Protein AF-A0A292SGV6-F1 (afdb_monomer_lite)

pLDDT: mean 82.62, std 18.21, range [27.08, 98.56]

Foldseek 3Di:
DDDDDDDPPPPPDPQDDQEDELVVQVVQKDQPDLCLQLVVLVPCPVPCVVVSVVLVVLLVVLLPPPLLQALLRQQLPPPNQSLLSSLVNNLSNCVVVVHDSKDAPADFPQQPPADPVQVQSQQLSVLFCCLQPVVSVAVHFHWYAGPNQTWTWHWDDDDPFWTWIWTHRPPGQIKIKTRTNCLSDRGQQALSVQSSVLSNCVPQPAFAAWHWGIFFSGKTFIARNPDDPPDDPDPSPPDPGSGIGGSMTITHDDALPDDTHPDGDHPVVVCVVSQKDAPDPDPVQDHNRHGYRRGRIDHDD

Radius of gyration: 20.24 Å; chains: 1; bounding box: 61×58×48 Å

Sequence (301 aa):
MNISPYTYSKTMYPSFSSNIEISKINKKLIEYEKNDFISGIYYVDLLAKDKKQFIKDKINTYMLDKRFENYSSKLFADKKNDAPYKLAAIVKKLDASGKETIIKHKVPSLFEGMNIDSITKALDTLSYLIRDGYKSLKNESNQLLIDNKKIDLEYLGKGCNSIVFKLKDGKNPPVAMKTYINPEDINSLSIWGELAVYQDVQSENINNIPALFLANPICVKVEDKTKEYTEVFDVDEIKDFDGYKGGWTIVEYITKETPVKKGGISFNDWLTQNNIYHLDMSFDNFIGAYVTDLGGIDAEC

Structure (mmCIF, N/CA/C/O backbone):
data_AF-A0A292SGV6-F1
#
_entry.id   AF-A0A292SGV6-F1
#
loop_
_atom_site.group_PDB
_atom_site.id
_atom_site.type_symbol
_atom_site.label_atom_id
_atom_site.label_alt_id
_atom_site.label_comp_id
_atom_site.label_asym_id
_atom_site.label_entity_id
_atom_site.label_seq_id
_atom_site.pdbx_PDB_ins_code
_atom_site.Cartn_x
_atom_site.Cartn_y
_atom_site.Cartn_z
_atom_site.occupancy
_atom_site.B_iso_or_equiv
_atom_site.auth_seq_id
_atom_site.auth_comp_id
_atom_site.auth_asym_id
_atom_site.auth_atom_id
_atom_site.pdbx_PDB_model_num
ATOM 1 N N . MET A 1 1 ? -36.701 42.106 -1.220 1.00 35.62 1 MET A N 1
ATOM 2 C CA . MET A 1 1 ? -36.531 40.668 -0.934 1.00 35.62 1 MET A CA 1
ATOM 3 C C . MET A 1 1 ? -35.222 40.549 -0.162 1.00 35.62 1 MET A C 1
ATOM 5 O O . MET A 1 1 ? -34.191 40.896 -0.720 1.00 35.62 1 MET A O 1
ATOM 9 N N . ASN A 1 2 ? -35.273 40.248 1.139 1.00 27.08 2 ASN A N 1
ATOM 10 C CA . ASN A 1 2 ? -34.074 40.140 1.980 1.00 27.08 2 ASN A CA 1
ATOM 11 C C . ASN A 1 2 ? -33.434 38.773 1.746 1.00 27.08 2 ASN A C 1
ATOM 13 O O . ASN A 1 2 ? -34.085 37.752 1.953 1.00 27.08 2 ASN A O 1
ATOM 17 N N . ILE A 1 3 ? -32.179 38.767 1.307 1.00 30.12 3 ILE A N 1
ATOM 18 C CA . ILE A 1 3 ? -31.389 37.552 1.119 1.00 30.12 3 ILE A CA 1
ATOM 19 C C . ILE A 1 3 ? -30.678 37.289 2.448 1.00 30.12 3 ILE A C 1
ATOM 21 O O . ILE A 1 3 ? -29.838 38.081 2.870 1.00 30.12 3 ILE A O 1
ATOM 25 N N . SER A 1 4 ? -31.068 36.215 3.135 1.00 28.09 4 SER A N 1
ATOM 26 C CA . SER A 1 4 ? -30.366 35.733 4.328 1.00 28.09 4 SER A CA 1
ATOM 27 C C . SER A 1 4 ? -29.092 34.986 3.902 1.00 28.09 4 SER A C 1
ATOM 29 O O . SER A 1 4 ? -29.137 34.281 2.890 1.00 28.09 4 SER A O 1
ATOM 31 N N . PRO A 1 5 ? -27.961 35.098 4.622 1.00 35.69 5 PRO A N 1
ATOM 32 C CA . PRO A 1 5 ? -26.750 34.362 4.285 1.00 35.69 5 PRO A CA 1
ATOM 33 C C . PRO A 1 5 ? -26.937 32.856 4.500 1.00 35.69 5 PRO A C 1
ATOM 35 O O . PRO A 1 5 ? -27.544 32.425 5.483 1.00 35.69 5 PRO A O 1
ATOM 38 N N . TYR A 1 6 ? -26.367 32.072 3.585 1.00 34.06 6 TYR A N 1
ATOM 39 C CA . TYR A 1 6 ? -26.268 30.617 3.645 1.00 34.06 6 TYR A CA 1
ATOM 40 C C . TYR A 1 6 ? -25.747 30.152 5.011 1.00 34.06 6 TYR A C 1
ATOM 42 O O . TYR A 1 6 ? -24.609 30.427 5.395 1.00 34.06 6 TYR A O 1
ATOM 50 N N . THR A 1 7 ? -26.577 29.408 5.736 1.00 30.52 7 THR A N 1
ATOM 51 C CA . THR A 1 7 ? -26.121 28.570 6.842 1.00 30.52 7 THR A CA 1
ATOM 52 C C . THR A 1 7 ? -25.603 27.281 6.221 1.00 30.52 7 THR A C 1
ATOM 54 O O . THR A 1 7 ? -26.378 26.485 5.705 1.00 30.52 7 THR A O 1
ATOM 57 N N . TYR A 1 8 ? -24.283 27.084 6.240 1.00 33.69 8 TYR A N 1
ATOM 58 C CA . TYR A 1 8 ? -23.700 25.763 6.019 1.00 33.69 8 TYR A CA 1
ATOM 59 C C . TYR A 1 8 ? -24.353 24.806 7.021 1.00 33.69 8 TYR A C 1
ATOM 61 O O . TYR A 1 8 ? -24.120 24.925 8.230 1.00 33.69 8 TYR A O 1
ATOM 69 N N . SER A 1 9 ? -25.176 23.871 6.545 1.00 35.16 9 SER A N 1
ATOM 70 C CA . SER A 1 9 ? -25.524 22.714 7.354 1.00 35.16 9 SER A CA 1
ATOM 71 C C . SER A 1 9 ? -24.203 22.007 7.656 1.00 35.16 9 SER A C 1
ATOM 73 O O . SER A 1 9 ? -23.437 21.633 6.767 1.00 35.16 9 SER A O 1
ATOM 75 N N . LYS A 1 10 ? -23.849 21.929 8.942 1.00 32.88 10 LYS A N 1
ATOM 76 C CA . LYS A 1 10 ? -22.740 21.088 9.386 1.00 32.88 10 LYS A CA 1
ATOM 77 C C . LYS A 1 10 ? -23.048 19.687 8.881 1.00 32.88 10 LYS A C 1
ATOM 79 O O . LYS A 1 10 ? -23.987 19.069 9.375 1.00 32.88 10 LYS A O 1
ATOM 84 N N . THR A 1 11 ? -22.254 19.187 7.941 1.00 38.09 11 THR A N 1
ATOM 85 C CA . THR A 1 11 ? -22.172 17.756 7.670 1.00 38.09 11 THR A CA 1
ATOM 86 C C . THR A 1 11 ? -21.900 17.097 9.021 1.00 38.09 11 THR A C 1
ATOM 88 O O . THR A 1 11 ? -20.852 17.332 9.631 1.00 38.09 11 THR A O 1
ATOM 91 N N . MET A 1 12 ? -22.890 16.386 9.566 1.00 33.03 12 MET A N 1
ATOM 92 C CA . MET A 1 12 ? -22.709 15.605 10.783 1.00 33.03 12 MET A CA 1
ATOM 93 C C . MET A 1 12 ? -21.781 14.456 10.416 1.00 33.03 12 MET A C 1
ATOM 95 O O . MET A 1 12 ? -22.216 13.431 9.901 1.00 33.03 12 MET A O 1
ATOM 99 N N . TYR A 1 13 ? -20.484 14.643 10.640 1.00 42.72 13 TYR A N 1
ATOM 100 C CA . TYR A 1 13 ? -19.573 13.513 10.642 1.00 42.72 13 TYR A CA 1
ATOM 101 C C . TYR A 1 13 ? -20.022 12.580 11.771 1.00 42.72 13 TYR A C 1
ATOM 103 O O . TYR A 1 13 ? -20.210 13.064 12.893 1.00 42.72 13 TYR A O 1
ATOM 111 N N . PRO A 1 14 ? -20.215 11.276 11.515 1.00 46.19 14 PRO A N 1
ATOM 112 C CA . PRO A 1 14 ? -20.500 10.342 12.588 1.00 46.19 14 PRO A CA 1
ATOM 113 C C . PRO A 1 14 ? -19.359 10.427 13.608 1.00 46.19 14 PRO A C 1
ATOM 115 O O . PRO A 1 14 ? -18.197 10.209 13.264 1.00 46.19 14 PRO A O 1
ATOM 118 N N . SER A 1 15 ? -19.684 10.799 14.849 1.00 42.75 15 SER A N 1
ATOM 119 C CA . SER A 1 15 ? -18.761 10.657 15.974 1.00 42.75 15 SER A CA 1
ATOM 120 C C . SER A 1 15 ? -18.532 9.166 16.160 1.00 42.75 15 SER A C 1
ATOM 122 O O . SER A 1 15 ? -19.497 8.427 16.403 1.00 42.75 15 SER A O 1
ATOM 124 N N . PHE A 1 16 ? -17.297 8.699 16.014 1.00 50.28 16 PHE A N 1
ATOM 125 C CA . PHE A 1 16 ? -17.032 7.299 16.284 1.00 50.28 16 PHE A CA 1
ATOM 126 C C . PHE A 1 16 ? -17.051 7.128 17.804 1.00 50.28 16 PHE A C 1
ATOM 128 O O . PHE A 1 16 ? -16.439 7.880 18.560 1.00 50.28 16 PHE A O 1
ATOM 135 N N . SER A 1 17 ? -17.800 6.137 18.293 1.00 50.22 17 SER A N 1
ATOM 136 C CA . SER A 1 17 ? -17.545 5.637 19.642 1.00 50.22 17 SER A CA 1
ATOM 137 C C . SER A 1 17 ? -16.067 5.252 19.728 1.00 50.22 17 SER A C 1
ATOM 139 O O . SER A 1 17 ? -15.532 4.739 18.749 1.00 50.22 17 SER A O 1
ATOM 141 N N . SER A 1 18 ? -15.431 5.420 20.888 1.00 63.16 18 SER A N 1
ATOM 142 C CA . SER A 1 18 ? -13.989 5.182 21.106 1.00 63.16 18 SER A CA 1
ATOM 143 C C . SER A 1 18 ? -13.433 3.845 20.577 1.00 63.16 18 SER A C 1
ATOM 145 O O . SER A 1 18 ? -12.225 3.715 20.385 1.00 63.16 18 SER A O 1
ATOM 147 N N . ASN A 1 19 ? -14.297 2.859 20.303 1.00 72.38 19 ASN A N 1
ATOM 148 C CA . ASN A 1 19 ? -13.960 1.646 19.563 1.00 72.38 19 ASN A CA 1
ATOM 149 C C . ASN A 1 19 ? -14.641 1.623 18.179 1.00 72.38 19 ASN A C 1
ATOM 151 O O . ASN A 1 19 ? -15.870 1.661 18.074 1.00 72.38 19 ASN A O 1
ATOM 155 N N . ILE A 1 20 ? -13.836 1.461 17.131 1.00 79.44 20 ILE A N 1
ATOM 156 C CA . ILE A 1 20 ? -14.246 1.151 15.764 1.00 79.44 20 ILE A CA 1
ATOM 157 C C . ILE A 1 20 ? -14.439 -0.365 15.657 1.00 79.44 20 ILE A C 1
ATOM 159 O O . ILE A 1 20 ? -13.489 -1.144 15.539 1.00 79.44 20 ILE A O 1
ATOM 163 N N . GLU A 1 21 ? -15.699 -0.790 15.681 1.00 80.19 21 GLU A N 1
ATOM 164 C CA . GLU A 1 21 ? -16.079 -2.181 15.443 1.00 80.19 21 GLU A CA 1
ATOM 165 C C . GLU A 1 21 ? -16.329 -2.427 13.951 1.00 80.19 21 GLU A C 1
ATOM 167 O O . GLU A 1 21 ? -17.403 -2.138 13.415 1.00 80.19 21 GLU A O 1
ATOM 172 N N . ILE A 1 22 ? -15.343 -3.022 13.280 1.00 81.38 22 ILE A N 1
ATOM 173 C CA . ILE A 1 22 ? -15.392 -3.342 11.845 1.00 81.38 22 ILE A CA 1
ATOM 174 C C . ILE A 1 22 ? -16.630 -4.154 11.462 1.00 81.38 22 ILE A C 1
ATOM 176 O O . ILE A 1 22 ? -17.232 -3.917 10.416 1.00 81.38 22 ILE A O 1
ATOM 180 N N . SER A 1 23 ? -17.048 -5.094 12.311 1.00 77.38 23 SER A N 1
ATOM 181 C CA . SER A 1 23 ? -18.224 -5.930 12.059 1.00 77.38 23 SER A CA 1
ATOM 182 C C . SER A 1 23 ? -19.526 -5.123 11.984 1.00 77.38 23 SER A C 1
ATOM 184 O O . SER A 1 23 ? -20.415 -5.486 11.217 1.00 77.38 23 SER A O 1
ATOM 186 N N . LYS A 1 24 ? -19.650 -4.021 12.737 1.00 80.81 24 LYS A N 1
ATOM 187 C CA . LYS A 1 24 ? -20.807 -3.113 12.664 1.00 80.81 24 LYS A CA 1
ATOM 188 C C . LYS A 1 24 ? -20.781 -2.291 11.380 1.00 80.81 24 LYS A C 1
ATOM 190 O O . LYS A 1 24 ? -21.815 -2.130 10.742 1.00 80.81 24 LYS A O 1
ATOM 195 N N . ILE A 1 25 ? -19.602 -1.827 10.978 1.00 82.12 25 ILE A N 1
ATOM 196 C CA . ILE A 1 25 ? -19.420 -1.012 9.771 1.00 82.12 25 ILE A CA 1
ATOM 197 C C . ILE A 1 25 ? -19.657 -1.849 8.515 1.00 82.12 25 ILE A C 1
ATOM 199 O O . ILE A 1 25 ? -20.382 -1.431 7.624 1.00 82.12 25 ILE A O 1
ATOM 203 N N . ASN A 1 26 ? -19.149 -3.078 8.462 1.00 80.88 26 ASN A N 1
ATOM 204 C CA . ASN A 1 26 ? -19.375 -3.950 7.310 1.00 80.88 26 ASN A CA 1
ATOM 205 C C . ASN A 1 26 ? -20.852 -4.288 7.070 1.00 80.88 26 ASN A C 1
ATOM 207 O O . ASN A 1 26 ? -21.227 -4.521 5.931 1.00 80.88 26 ASN A O 1
ATOM 211 N N . LYS A 1 27 ? -21.708 -4.271 8.100 1.00 83.25 27 LYS A N 1
ATOM 212 C CA . LYS A 1 27 ? -23.152 -4.524 7.936 1.00 83.25 27 LYS A CA 1
ATOM 213 C C . LYS A 1 27 ? -23.891 -3.423 7.174 1.00 83.25 27 LYS A C 1
ATOM 215 O O . LYS A 1 27 ? -24.965 -3.695 6.646 1.00 83.25 27 LYS A O 1
ATOM 220 N N . LYS A 1 28 ? -23.354 -2.199 7.150 1.00 83.38 28 LYS A N 1
ATOM 221 C CA . LYS A 1 28 ? -23.960 -1.064 6.437 1.00 83.38 28 LYS A CA 1
ATOM 222 C C . LYS A 1 28 ? -23.381 -0.833 5.041 1.00 83.38 28 LYS A C 1
ATOM 224 O O . LYS A 1 28 ? -23.986 -0.097 4.273 1.00 83.38 28 LYS A O 1
ATOM 229 N N . LEU A 1 29 ? -22.253 -1.468 4.715 1.00 82.06 29 LEU A N 1
ATOM 230 C CA . LEU A 1 29 ? -21.608 -1.322 3.415 1.00 82.06 29 LEU A CA 1
ATOM 231 C C . LEU A 1 29 ? -22.107 -2.391 2.437 1.00 82.06 29 LEU A C 1
ATOM 233 O O . LEU A 1 29 ? -22.016 -3.582 2.734 1.00 82.06 29 LEU A O 1
ATOM 237 N N . ILE A 1 30 ? -22.593 -1.972 1.270 1.00 79.62 30 ILE A N 1
ATOM 238 C CA . ILE A 1 30 ? -22.831 -2.849 0.122 1.00 79.62 30 ILE A CA 1
ATOM 239 C C . ILE A 1 30 ? -21.634 -2.747 -0.806 1.00 79.62 30 ILE A C 1
ATOM 241 O O . ILE A 1 30 ? -21.252 -1.659 -1.225 1.00 79.62 30 ILE A O 1
ATOM 245 N N . GLU A 1 31 ? -21.061 -3.889 -1.154 1.00 78.12 31 GLU A N 1
ATOM 246 C CA . GLU A 1 31 ? -20.097 -3.984 -2.245 1.00 78.12 31 GLU A CA 1
ATOM 247 C C . GLU A 1 31 ? -20.892 -4.158 -3.540 1.00 78.12 31 GLU A C 1
ATOM 249 O O . GLU A 1 31 ? -21.549 -5.182 -3.724 1.00 78.12 31 GLU A O 1
ATOM 254 N N . TYR A 1 32 ? -20.891 -3.139 -4.405 1.00 56.66 32 TYR A N 1
ATOM 255 C CA . TYR A 1 32 ? -21.729 -3.132 -5.612 1.00 56.66 32 TYR A CA 1
ATOM 256 C C . TYR A 1 32 ? -21.357 -4.211 -6.615 1.00 56.66 32 TYR A C 1
ATOM 258 O O . TYR A 1 32 ? -22.217 -4.711 -7.321 1.00 56.66 32 TYR A O 1
ATOM 266 N N . GLU A 1 33 ? -20.087 -4.586 -6.644 1.00 52.41 33 GLU A N 1
ATOM 267 C CA . GLU A 1 33 ? -19.554 -5.743 -7.339 1.00 52.41 33 GLU A CA 1
ATOM 268 C C . GLU A 1 33 ? -18.125 -5.907 -6.805 1.00 52.41 33 GLU A C 1
ATOM 270 O O . GLU A 1 33 ? -17.412 -4.916 -6.597 1.00 52.41 33 GLU A O 1
ATOM 275 N N . LYS A 1 34 ? -17.659 -7.147 -6.613 1.00 45.56 34 LYS A N 1
ATOM 276 C CA . LYS A 1 34 ? -16.220 -7.445 -6.559 1.00 45.56 34 LYS A CA 1
ATOM 277 C C . LYS A 1 34 ? -15.705 -7.267 -7.987 1.00 45.56 34 LYS A C 1
ATOM 279 O O . LYS A 1 34 ? -15.532 -8.221 -8.735 1.00 45.56 34 LYS A O 1
ATOM 284 N N . ASN A 1 35 ? -15.685 -6.016 -8.413 1.00 41.44 35 ASN A N 1
ATOM 285 C CA . ASN A 1 35 ? -15.790 -5.635 -9.803 1.00 41.44 35 ASN A CA 1
ATOM 286 C C . ASN A 1 35 ? -14.390 -5.706 -10.401 1.00 41.44 35 ASN A C 1
ATOM 288 O O . ASN A 1 35 ? -13.699 -4.699 -10.450 1.00 41.44 35 ASN A O 1
ATOM 292 N N . ASP A 1 36 ? -13.938 -6.930 -10.689 1.00 46.47 36 ASP A N 1
ATOM 293 C CA . ASP A 1 36 ? -12.733 -7.301 -11.437 1.00 46.47 36 ASP A CA 1
ATOM 294 C C . ASP A 1 36 ? -11.589 -6.286 -11.292 1.00 46.47 36 ASP A C 1
ATOM 296 O O . ASP A 1 36 ? -11.101 -5.811 -12.310 1.00 46.47 36 ASP A O 1
ATOM 300 N N . PHE A 1 37 ? -11.296 -5.887 -10.035 1.00 46.94 37 PHE A N 1
ATOM 301 C CA . PHE A 1 37 ? -10.348 -4.916 -9.439 1.00 46.94 37 PHE A CA 1
ATOM 302 C C . PHE A 1 37 ? -9.882 -3.691 -10.272 1.00 46.94 37 PHE A C 1
ATOM 304 O O . PHE A 1 37 ? -9.813 -2.559 -9.805 1.00 46.94 37 PHE A O 1
ATOM 311 N N . ILE A 1 38 ? -9.589 -3.929 -11.534 1.00 48.75 38 ILE A N 1
ATOM 312 C CA . ILE A 1 38 ? -9.361 -3.040 -12.664 1.00 48.75 38 ILE A CA 1
ATOM 313 C C . ILE A 1 38 ? -10.684 -2.510 -13.244 1.00 48.75 38 ILE A C 1
ATOM 315 O O . ILE A 1 38 ? -10.650 -1.620 -14.087 1.00 48.75 38 ILE A O 1
ATOM 319 N N . SER A 1 39 ? -11.876 -2.956 -12.829 1.00 41.34 39 SER A N 1
ATOM 320 C CA . SER A 1 39 ? -13.097 -2.396 -13.420 1.00 41.34 39 SER A CA 1
ATOM 321 C C . SER A 1 39 ? -13.319 -0.911 -13.095 1.00 41.34 39 SER A C 1
ATOM 323 O O . SER A 1 39 ? -13.992 -0.246 -13.859 1.00 41.34 39 SER A O 1
ATOM 325 N N . GLY A 1 40 ? -12.634 -0.299 -12.119 1.00 45.06 40 GLY A N 1
ATOM 326 C CA . GLY A 1 40 ? -12.528 1.174 -12.040 1.00 45.06 40 GLY A CA 1
ATOM 327 C C . GLY A 1 40 ? -11.891 1.821 -13.291 1.00 45.06 40 GLY A C 1
ATOM 328 O O . GLY A 1 40 ? -12.292 2.911 -13.718 1.00 45.06 40 GLY A O 1
ATOM 329 N N . ILE A 1 41 ? -10.964 1.107 -13.940 1.00 47.53 41 ILE A N 1
ATOM 330 C CA . ILE A 1 41 ? -10.384 1.420 -15.257 1.00 47.53 41 ILE A CA 1
ATOM 331 C C . ILE A 1 41 ? -11.322 0.989 -16.401 1.00 47.53 41 ILE A C 1
ATOM 333 O O . ILE A 1 41 ? -11.325 1.635 -17.443 1.00 47.53 41 ILE A O 1
ATOM 337 N N . TYR A 1 42 ? -12.133 -0.064 -16.244 1.00 44.50 42 TYR A N 1
ATOM 338 C CA . TYR A 1 42 ? -13.052 -0.542 -17.298 1.00 44.50 42 TYR A CA 1
ATOM 339 C C . TYR A 1 42 ? -14.464 0.060 -17.268 1.00 44.50 42 TYR A C 1
ATOM 341 O O . TYR A 1 42 ? -15.190 -0.069 -18.253 1.00 44.50 42 TYR A O 1
ATOM 349 N N . TYR A 1 43 ? -14.851 0.724 -16.180 1.00 45.22 43 TYR A N 1
ATOM 350 C CA . TYR A 1 43 ? -16.131 1.401 -16.035 1.00 45.22 43 TYR A CA 1
ATOM 351 C C . TYR A 1 43 ? -16.044 2.752 -16.740 1.00 45.22 43 TYR A C 1
ATOM 353 O O . TYR A 1 43 ? -15.110 3.542 -16.525 1.00 45.22 43 TYR A O 1
ATOM 361 N N . VAL A 1 44 ? -17.002 2.961 -17.640 1.00 41.84 44 VAL A N 1
ATOM 362 C CA . VAL A 1 44 ? -17.025 4.042 -18.622 1.00 41.84 44 VAL A CA 1
ATOM 363 C C . VAL A 1 44 ? -17.335 5.354 -17.917 1.00 41.84 44 VAL A C 1
ATOM 365 O O . VAL A 1 44 ? -18.475 5.790 -17.855 1.00 41.84 44 VAL A O 1
ATOM 368 N N . ASP A 1 45 ? -16.294 5.997 -17.411 1.00 47.09 45 ASP A N 1
ATOM 369 C CA . ASP A 1 45 ? -16.360 7.421 -17.135 1.00 47.09 45 ASP A CA 1
ATOM 370 C C . ASP A 1 45 ? -16.213 8.135 -18.484 1.00 47.09 45 ASP A C 1
ATOM 372 O O . ASP A 1 45 ? -15.193 7.984 -19.171 1.00 47.09 45 ASP A O 1
ATOM 376 N N . LEU A 1 46 ? -17.275 8.809 -18.931 1.00 44.16 46 LEU A N 1
ATOM 377 C CA . LEU A 1 46 ? -17.390 9.343 -20.291 1.00 44.16 46 LEU A CA 1
ATOM 378 C C . LEU A 1 46 ? -16.261 10.328 -20.640 1.00 44.16 46 LEU A C 1
ATOM 380 O O . LEU A 1 46 ? -15.923 10.453 -21.817 1.00 44.16 46 LEU A O 1
ATOM 384 N N . LEU A 1 47 ? -15.649 10.947 -19.625 1.00 47.44 47 LEU A N 1
ATOM 385 C CA . LEU A 1 47 ? -14.662 12.022 -19.742 1.00 47.44 47 LEU A CA 1
ATOM 386 C C . LEU A 1 47 ? -13.191 11.554 -19.734 1.00 47.44 47 LEU A C 1
ATOM 388 O O . LEU A 1 47 ? -12.306 12.342 -20.054 1.00 47.44 47 LEU A O 1
ATOM 392 N N . ALA A 1 48 ? -12.904 10.283 -19.412 1.00 58.75 48 ALA A N 1
ATOM 393 C CA . ALA A 1 48 ? -11.530 9.764 -19.263 1.00 58.75 48 ALA A CA 1
ATOM 394 C C . ALA A 1 48 ? -11.220 8.519 -20.124 1.00 58.75 48 ALA A C 1
ATOM 396 O O . ALA A 1 48 ? -10.261 7.787 -19.851 1.00 58.75 48 ALA A O 1
ATOM 397 N N . LYS A 1 49 ? -12.031 8.264 -21.161 1.00 63.19 49 LYS A N 1
ATOM 398 C CA . LYS A 1 49 ? -12.003 7.027 -21.964 1.00 63.19 49 LYS A CA 1
ATOM 399 C C . LYS A 1 49 ? -10.623 6.683 -22.536 1.00 63.19 49 LYS A C 1
ATOM 401 O O . LYS A 1 49 ? -10.194 5.542 -22.395 1.00 63.19 49 LYS A O 1
ATOM 406 N N . ASP A 1 50 ? -9.908 7.650 -23.109 1.00 65.81 50 ASP A N 1
ATOM 407 C CA . ASP A 1 50 ? -8.647 7.383 -23.820 1.00 65.81 50 ASP A CA 1
ATOM 408 C C . ASP A 1 50 ? -7.515 6.957 -22.876 1.00 65.81 50 ASP A C 1
ATOM 410 O O . ASP A 1 50 ? -6.813 5.976 -23.129 1.00 65.81 50 ASP A O 1
ATOM 414 N N . LYS A 1 51 ? -7.377 7.636 -21.728 1.00 71.69 51 LYS A N 1
ATOM 415 C CA . LYS A 1 51 ? -6.388 7.276 -20.698 1.00 71.69 51 LYS A CA 1
ATOM 416 C C . LYS A 1 51 ? -6.684 5.892 -20.116 1.00 71.69 51 LYS A C 1
ATOM 418 O O . LYS A 1 51 ? -5.770 5.087 -19.943 1.00 71.69 51 LYS A O 1
ATOM 423 N N . LYS A 1 52 ? -7.958 5.592 -19.844 1.00 71.75 52 LYS A N 1
ATOM 424 C CA . LYS A 1 52 ? -8.384 4.282 -19.332 1.00 71.75 52 LYS A CA 1
ATOM 425 C C . LYS A 1 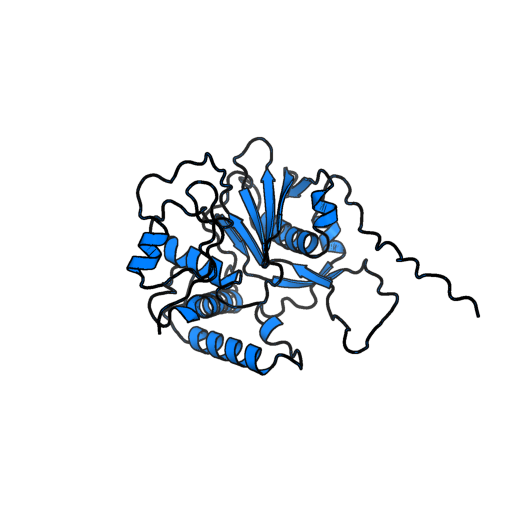52 ? -8.143 3.162 -20.350 1.00 71.75 52 LYS A C 1
ATOM 427 O O . LYS A 1 52 ? -7.654 2.097 -19.976 1.00 71.75 52 LYS A O 1
ATOM 432 N N . GLN A 1 53 ? -8.407 3.415 -21.633 1.00 77.44 53 GLN A N 1
ATOM 433 C CA . GLN A 1 53 ? -8.142 2.468 -22.717 1.00 77.44 53 GLN A CA 1
ATOM 434 C C . GLN A 1 53 ? -6.637 2.194 -22.880 1.00 77.44 53 GLN A C 1
ATOM 436 O O . GLN A 1 53 ? -6.233 1.040 -22.985 1.00 77.44 53 GLN A O 1
ATOM 441 N N . PHE A 1 54 ? -5.788 3.220 -22.782 1.00 83.50 54 PHE A N 1
ATOM 442 C CA . PHE A 1 54 ? -4.334 3.037 -22.778 1.00 83.50 54 PHE A CA 1
ATOM 443 C C . PHE A 1 54 ? -3.858 2.130 -21.629 1.00 83.50 54 PHE A C 1
ATOM 445 O O . PHE A 1 54 ? -3.113 1.174 -21.856 1.00 83.50 54 PHE A O 1
ATOM 452 N N . ILE A 1 55 ? -4.316 2.391 -20.397 1.00 84.62 55 ILE A N 1
ATOM 453 C CA . ILE A 1 55 ? -3.965 1.578 -19.220 1.00 84.62 55 ILE A CA 1
ATOM 454 C C . ILE A 1 55 ? -4.447 0.133 -19.410 1.00 84.62 55 ILE A C 1
ATOM 456 O O . ILE A 1 55 ? -3.698 -0.816 -19.167 1.00 84.62 55 ILE A O 1
ATOM 460 N N . LYS A 1 56 ? -5.679 -0.042 -19.904 1.00 83.81 56 LYS A N 1
ATOM 461 C CA . LYS A 1 56 ? -6.256 -1.343 -20.262 1.00 83.81 56 LYS A CA 1
ATOM 462 C C . LYS A 1 56 ? -5.356 -2.124 -21.209 1.00 83.81 56 LYS A C 1
ATOM 464 O O . LYS A 1 56 ? -5.059 -3.288 -20.937 1.00 83.81 56 LYS A O 1
ATOM 469 N N . ASP A 1 57 ? -4.943 -1.501 -22.303 1.00 87.19 57 ASP A N 1
ATOM 470 C CA . ASP A 1 57 ? -4.176 -2.166 -23.351 1.00 87.19 57 ASP A CA 1
ATOM 471 C C . ASP A 1 57 ? -2.773 -2.534 -22.864 1.00 87.19 57 ASP A C 1
ATOM 473 O O . ASP A 1 57 ? -2.292 -3.640 -23.131 1.00 87.19 57 ASP A O 1
ATOM 477 N N . LYS A 1 58 ? -2.154 -1.672 -22.048 1.00 90.25 58 LYS A N 1
ATOM 478 C CA . LYS A 1 58 ? -0.890 -1.973 -21.362 1.00 90.25 58 LYS A CA 1
ATOM 479 C C . LYS A 1 58 ? -1.011 -3.193 -20.452 1.00 90.25 58 LYS A C 1
ATOM 481 O O . LYS A 1 58 ? -0.226 -4.129 -20.586 1.00 90.25 58 LYS A O 1
ATOM 486 N N . ILE A 1 59 ? -2.010 -3.227 -19.571 1.00 91.81 59 ILE A N 1
ATOM 487 C CA . ILE A 1 59 ? -2.209 -4.358 -18.652 1.00 91.81 59 ILE A CA 1
ATOM 488 C C . ILE A 1 59 ? -2.503 -5.643 -19.429 1.00 91.81 59 ILE A C 1
ATOM 490 O O . ILE A 1 59 ? -1.897 -6.675 -19.156 1.00 91.81 59 ILE A O 1
ATOM 494 N N . ASN A 1 60 ? -3.383 -5.591 -20.432 1.00 90.25 60 ASN A N 1
ATOM 495 C CA . ASN A 1 60 ? -3.707 -6.754 -21.261 1.00 90.25 60 ASN A CA 1
ATOM 496 C C . ASN A 1 60 ? -2.488 -7.275 -22.036 1.00 90.25 60 ASN A C 1
ATOM 498 O O . ASN A 1 60 ? -2.339 -8.483 -22.195 1.00 90.25 60 ASN A O 1
ATOM 502 N N . THR A 1 61 ? -1.582 -6.391 -22.458 1.00 93.75 61 THR A N 1
ATOM 503 C CA . THR A 1 61 ? -0.306 -6.799 -23.059 1.00 93.75 61 THR A CA 1
ATOM 504 C C . THR A 1 61 ? 0.526 -7.619 -22.067 1.00 93.75 61 THR A C 1
ATOM 506 O O . THR A 1 61 ? 0.986 -8.711 -22.396 1.00 93.75 61 THR A O 1
ATOM 509 N N . TYR A 1 62 ? 0.670 -7.152 -20.824 1.00 95.31 62 TYR A N 1
ATOM 510 C CA . TYR A 1 62 ? 1.447 -7.854 -19.793 1.00 95.31 62 TYR A CA 1
ATOM 511 C C . TYR A 1 62 ? 0.749 -9.090 -19.209 1.00 95.31 62 TYR A C 1
ATOM 513 O O . TYR A 1 62 ? 1.410 -10.005 -18.709 1.00 95.31 62 TYR A O 1
ATOM 521 N N . MET A 1 63 ? -0.575 -9.188 -19.342 1.00 93.44 63 MET A N 1
ATOM 522 C CA . MET A 1 63 ? -1.317 -10.416 -19.048 1.00 93.44 63 MET A CA 1
ATOM 523 C C . MET A 1 63 ? -0.844 -11.601 -19.901 1.00 93.44 63 MET A C 1
ATOM 525 O O . MET A 1 63 ? -0.853 -12.736 -19.436 1.00 93.44 63 MET A O 1
ATOM 529 N N . LEU A 1 64 ? -0.387 -11.350 -21.128 1.00 93.81 64 LEU A N 1
ATOM 530 C CA . LEU A 1 64 ? 0.107 -12.395 -22.028 1.00 93.81 64 LEU A CA 1
ATOM 531 C C . LEU A 1 64 ? 1.598 -12.712 -21.818 1.00 93.81 64 LEU A C 1
ATOM 533 O O . LEU A 1 64 ? 2.091 -13.729 -22.305 1.00 93.81 64 LEU A O 1
ATOM 537 N N . ASP A 1 65 ? 2.320 -11.866 -21.082 1.00 95.25 65 ASP A N 1
ATOM 538 C CA . ASP A 1 65 ? 3.756 -12.005 -20.852 1.00 95.25 65 ASP A CA 1
ATOM 539 C C . ASP A 1 65 ? 4.048 -12.929 -19.656 1.00 95.25 65 ASP A C 1
ATOM 541 O O . ASP A 1 65 ? 3.683 -12.643 -18.512 1.00 95.25 65 ASP A O 1
ATOM 545 N N . LYS A 1 66 ? 4.728 -14.049 -19.922 1.00 94.44 66 LYS A N 1
ATOM 546 C CA . LYS A 1 66 ? 5.081 -15.072 -18.921 1.00 94.44 66 LYS A CA 1
ATOM 547 C C . LYS A 1 66 ? 6.153 -14.620 -17.927 1.00 94.44 66 LYS A C 1
ATOM 549 O O . LYS A 1 66 ? 6.348 -15.263 -16.905 1.00 94.44 66 LYS A O 1
ATOM 554 N N . ARG A 1 67 ? 6.844 -13.506 -18.186 1.00 94.62 67 ARG A N 1
ATOM 555 C CA . ARG A 1 67 ? 7.807 -12.938 -17.229 1.00 94.62 67 ARG A CA 1
ATOM 556 C C . ARG A 1 67 ? 7.114 -12.371 -15.989 1.00 94.62 67 ARG A C 1
ATOM 558 O O . ARG A 1 67 ? 7.745 -12.278 -14.941 1.00 94.62 67 ARG A O 1
ATOM 565 N N . PHE A 1 68 ? 5.827 -12.028 -16.094 1.00 94.69 68 PHE A N 1
ATOM 566 C CA . PHE A 1 68 ? 5.032 -11.376 -15.049 1.00 94.69 68 PHE A CA 1
ATOM 567 C C . PHE A 1 68 ? 3.931 -12.311 -14.533 1.00 94.69 68 PHE A C 1
ATOM 569 O O . PHE A 1 68 ? 2.744 -12.069 -14.751 1.00 94.69 68 PHE A O 1
ATOM 576 N N . GLU A 1 69 ? 4.315 -13.430 -13.915 1.00 91.25 69 GLU A N 1
ATOM 577 C CA . GLU A 1 69 ? 3.374 -14.449 -13.416 1.00 91.25 69 GLU A CA 1
ATOM 578 C C . GLU A 1 69 ? 3.024 -14.293 -11.932 1.00 91.25 69 GLU A C 1
ATOM 580 O O . GLU A 1 69 ? 1.948 -14.717 -11.511 1.00 91.25 69 GLU A O 1
ATOM 585 N N . ASN A 1 70 ? 3.923 -13.724 -11.127 1.00 92.94 70 ASN A N 1
ATOM 586 C CA . ASN A 1 70 ? 3.771 -13.630 -9.678 1.00 92.94 70 ASN A CA 1
ATOM 587 C C . ASN A 1 70 ? 4.616 -12.478 -9.102 1.00 92.94 70 ASN A C 1
ATOM 589 O O . ASN A 1 70 ? 5.376 -11.834 -9.818 1.00 92.94 70 ASN A O 1
ATOM 593 N N . TYR A 1 71 ? 4.494 -12.228 -7.800 1.00 94.00 71 TYR A N 1
ATOM 594 C CA . TYR A 1 71 ? 5.151 -11.101 -7.130 1.00 94.00 71 TYR A CA 1
ATOM 595 C C . TYR A 1 71 ? 6.690 -11.147 -7.087 1.00 94.00 71 TYR A C 1
ATOM 597 O O . TYR A 1 71 ? 7.299 -10.133 -6.780 1.00 94.00 71 TYR A O 1
ATOM 605 N N . SER A 1 72 ? 7.331 -12.273 -7.426 1.00 91.38 72 SER A N 1
ATOM 606 C CA . SER A 1 72 ? 8.802 -12.368 -7.528 1.00 91.38 72 SER A CA 1
ATOM 607 C C . SER A 1 72 ? 9.370 -11.910 -8.876 1.00 91.38 72 SER A C 1
ATOM 609 O O . SER A 1 72 ? 10.587 -11.890 -9.066 1.00 91.38 72 SER A O 1
ATOM 611 N N . SER A 1 73 ? 8.507 -11.569 -9.834 1.00 92.81 73 SER A N 1
ATOM 612 C CA . SER A 1 73 ? 8.912 -11.081 -11.150 1.00 92.81 73 SER A CA 1
ATOM 613 C C . SER A 1 73 ? 9.657 -9.746 -11.054 1.00 92.81 73 SER A C 1
ATOM 615 O O . SER A 1 73 ? 9.204 -8.848 -10.358 1.00 92.81 73 SER A O 1
ATOM 617 N N . LYS A 1 74 ? 10.744 -9.584 -11.824 1.00 93.19 74 LYS A N 1
ATOM 618 C CA . LYS A 1 74 ? 11.471 -8.307 -11.950 1.00 93.19 74 LYS A CA 1
ATOM 619 C C . LYS A 1 74 ? 10.708 -7.328 -12.845 1.00 93.19 74 LYS A C 1
ATOM 621 O O . LYS A 1 74 ? 10.567 -7.564 -14.045 1.00 93.19 74 LYS A O 1
ATOM 626 N N . LEU A 1 75 ? 10.234 -6.228 -12.279 1.00 94.38 75 LEU A N 1
ATOM 627 C CA . LEU A 1 75 ? 9.351 -5.246 -12.905 1.00 94.38 75 LEU A CA 1
ATOM 628 C C . LEU A 1 75 ? 10.109 -4.115 -13.615 1.00 94.38 75 LEU A C 1
ATOM 630 O O . LEU A 1 75 ? 9.580 -3.559 -14.581 1.00 94.38 75 LEU A O 1
ATOM 634 N N . PHE A 1 76 ? 11.347 -3.815 -13.211 1.00 92.50 76 PHE A N 1
ATOM 635 C CA . PHE A 1 76 ? 12.188 -2.751 -13.782 1.00 92.50 76 PHE A CA 1
ATOM 636 C C . PHE A 1 76 ? 13.266 -3.247 -14.774 1.00 92.50 76 PHE A C 1
ATOM 638 O O . PHE A 1 76 ? 14.169 -2.494 -15.133 1.00 92.50 76 PHE A O 1
ATOM 645 N N . ALA A 1 77 ? 13.176 -4.488 -15.271 1.00 88.19 77 ALA A N 1
ATOM 646 C CA . ALA A 1 77 ? 14.174 -5.058 -16.191 1.00 88.19 77 ALA A CA 1
ATOM 647 C C . ALA A 1 77 ? 14.165 -4.428 -17.606 1.00 88.19 77 ALA A C 1
ATOM 649 O O . ALA A 1 77 ? 15.208 -4.083 -18.154 1.00 88.19 77 ALA A O 1
ATOM 650 N N . ASP A 1 78 ? 12.987 -4.260 -18.206 1.00 87.56 78 ASP A N 1
ATOM 651 C CA . ASP A 1 78 ? 12.745 -3.640 -19.519 1.00 87.56 78 ASP A CA 1
ATOM 652 C C . ASP A 1 78 ? 11.558 -2.686 -19.421 1.00 87.56 78 ASP A C 1
ATOM 654 O O . ASP A 1 78 ? 10.720 -2.905 -18.562 1.00 87.56 78 ASP A O 1
ATOM 658 N N . LYS A 1 79 ? 11.421 -1.659 -20.276 1.00 89.38 79 LYS A N 1
ATOM 659 C CA . LYS A 1 79 ? 10.269 -0.719 -20.239 1.00 89.38 79 LYS A CA 1
ATOM 660 C C . LYS A 1 79 ? 9.925 -0.290 -18.803 1.00 89.38 79 LYS A C 1
ATOM 662 O O . LYS A 1 79 ? 8.856 -0.605 -18.275 1.00 89.38 79 LYS A O 1
ATOM 667 N N . LYS A 1 80 ? 10.891 0.323 -18.127 1.00 90.62 80 LYS A N 1
ATOM 668 C CA . LYS A 1 80 ? 10.883 0.530 -16.669 1.00 90.62 80 LYS A CA 1
ATOM 669 C C . LYS A 1 80 ? 9.676 1.341 -16.190 1.00 90.62 80 LYS A C 1
ATOM 671 O O . LYS A 1 80 ? 9.057 0.980 -15.196 1.00 90.62 80 LYS A O 1
ATOM 676 N N . ASN A 1 81 ? 9.241 2.305 -16.998 1.00 90.75 81 ASN A N 1
ATOM 677 C CA . ASN A 1 81 ? 8.056 3.135 -16.744 1.00 90.75 81 ASN A CA 1
ATOM 678 C C . ASN A 1 81 ? 6.740 2.341 -16.745 1.00 90.75 81 ASN A C 1
ATOM 680 O O . ASN A 1 81 ? 5.729 2.809 -16.227 1.00 90.75 81 ASN A O 1
ATOM 684 N N . ASP A 1 82 ? 6.747 1.119 -17.285 1.00 94.25 82 ASP A N 1
ATOM 685 C CA . ASP A 1 82 ? 5.585 0.235 -17.295 1.00 94.25 82 ASP A CA 1
ATOM 686 C C . ASP A 1 82 ? 5.495 -0.670 -16.041 1.00 94.25 82 ASP A C 1
ATOM 688 O O . ASP A 1 82 ? 4.591 -1.503 -15.957 1.00 94.25 82 ASP A O 1
ATOM 692 N N . ALA A 1 83 ? 6.394 -0.527 -15.054 1.00 95.38 83 ALA A N 1
ATOM 693 C CA . ALA A 1 83 ? 6.388 -1.316 -13.812 1.00 95.38 83 ALA A CA 1
ATOM 694 C C . ALA A 1 83 ? 5.023 -1.369 -13.084 1.00 95.38 83 ALA A C 1
ATOM 696 O O . ALA A 1 83 ? 4.596 -2.479 -12.743 1.00 95.38 83 ALA A O 1
ATOM 697 N N . PRO A 1 84 ? 4.268 -0.257 -12.931 1.00 94.50 84 PRO A N 1
ATOM 698 C CA . PRO A 1 84 ? 2.930 -0.300 -12.332 1.00 94.50 84 PRO A CA 1
ATOM 699 C C . PRO A 1 84 ? 1.955 -1.202 -13.107 1.00 94.50 84 PRO A C 1
ATOM 701 O O . PRO A 1 84 ? 1.188 -1.955 -12.510 1.00 94.50 84 PRO A O 1
ATOM 704 N N . TYR A 1 85 ? 2.003 -1.179 -14.445 1.00 94.50 85 TYR A N 1
ATOM 705 C CA . TYR A 1 85 ? 1.113 -1.980 -15.295 1.00 94.50 85 TYR A CA 1
ATOM 706 C C . TYR A 1 85 ? 1.483 -3.464 -15.289 1.00 94.50 85 TYR A C 1
ATOM 708 O O . TYR A 1 85 ? 0.600 -4.318 -15.369 1.00 94.50 85 TYR A O 1
ATOM 716 N N . LYS A 1 86 ? 2.776 -3.787 -15.170 1.00 96.19 86 LYS A N 1
ATOM 717 C CA . LYS A 1 86 ? 3.247 -5.170 -15.004 1.00 96.19 86 LYS A CA 1
ATOM 718 C C . LYS A 1 86 ? 2.777 -5.752 -13.677 1.00 96.19 86 LYS A C 1
ATOM 720 O O . LYS A 1 86 ? 2.268 -6.871 -13.661 1.00 96.19 86 LYS A O 1
ATOM 725 N N . LEU A 1 87 ? 2.878 -4.981 -12.590 1.00 96.31 87 LEU A N 1
ATOM 726 C CA . LEU A 1 87 ? 2.331 -5.389 -11.298 1.00 96.31 87 LEU A CA 1
ATOM 727 C C . LEU A 1 87 ? 0.812 -5.581 -11.382 1.00 96.31 87 LEU A C 1
ATOM 729 O O . LEU A 1 87 ? 0.299 -6.600 -10.926 1.00 96.31 87 LEU A O 1
ATOM 733 N N . ALA A 1 88 ? 0.095 -4.658 -12.026 1.00 94.62 88 ALA A N 1
ATOM 734 C CA . ALA A 1 88 ? -1.342 -4.792 -12.255 1.00 94.62 88 ALA A CA 1
ATOM 735 C C . ALA A 1 88 ? -1.716 -6.049 -13.043 1.00 94.62 88 ALA A C 1
ATOM 737 O O . ALA A 1 88 ? -2.668 -6.739 -12.678 1.00 94.62 88 ALA A O 1
ATOM 738 N N . ALA A 1 89 ? -0.936 -6.406 -14.062 1.00 94.81 89 ALA A N 1
ATOM 739 C CA . ALA A 1 89 ? -1.122 -7.658 -14.781 1.00 94.81 89 ALA A CA 1
ATOM 740 C C . ALA A 1 89 ? -0.885 -8.886 -13.888 1.00 94.81 89 ALA A C 1
ATOM 742 O O . ALA A 1 89 ? -1.665 -9.831 -13.955 1.00 94.81 89 ALA A O 1
ATOM 743 N N . ILE A 1 90 ? 0.130 -8.877 -13.017 1.00 95.75 90 ILE A N 1
ATOM 744 C CA . ILE A 1 90 ? 0.355 -9.964 -12.048 1.00 95.75 90 ILE A CA 1
ATOM 745 C C . ILE A 1 90 ? -0.862 -10.127 -11.138 1.00 95.75 90 ILE A C 1
ATOM 747 O O . ILE A 1 90 ? -1.402 -11.228 -11.037 1.00 95.75 90 ILE A O 1
ATOM 751 N N . VAL A 1 91 ? -1.332 -9.038 -10.521 1.00 94.44 91 VAL A N 1
ATOM 752 C CA . VAL A 1 91 ? -2.493 -9.096 -9.620 1.00 94.44 91 VAL A CA 1
ATOM 753 C C . VAL A 1 91 ? -3.730 -9.605 -10.360 1.00 94.44 91 VAL A C 1
ATOM 755 O O . VAL A 1 91 ? -4.432 -10.470 -9.842 1.00 94.44 91 VAL A O 1
ATOM 758 N N . LYS A 1 92 ? -3.953 -9.155 -11.602 1.00 90.94 92 LYS A N 1
ATOM 759 C CA . LYS A 1 92 ? -5.062 -9.629 -12.442 1.00 90.94 92 LYS A CA 1
ATOM 760 C C . LYS A 1 92 ? -4.982 -11.130 -12.734 1.00 90.94 92 LYS A C 1
ATOM 762 O O . LYS A 1 92 ? -6.002 -11.808 -12.678 1.00 90.94 92 LYS A O 1
ATOM 767 N N . LYS A 1 93 ? -3.794 -11.678 -13.022 1.00 92.94 93 LYS A N 1
ATOM 768 C CA . LYS A 1 93 ? -3.616 -13.134 -13.219 1.00 92.94 93 LYS A CA 1
ATOM 769 C C . LYS A 1 93 ? -3.940 -13.919 -11.959 1.00 92.94 93 LYS A C 1
ATOM 771 O O . LYS A 1 93 ? -4.560 -14.979 -12.051 1.00 92.94 93 LYS A O 1
ATOM 776 N N . LEU A 1 94 ? -3.485 -13.424 -10.808 1.00 92.81 94 LEU A N 1
ATOM 777 C CA . LEU A 1 94 ? -3.724 -14.064 -9.519 1.00 92.81 94 LEU A CA 1
ATOM 778 C C . LEU A 1 94 ? -5.224 -14.096 -9.211 1.00 92.81 94 LEU A C 1
ATOM 780 O O . LEU A 1 94 ? -5.750 -15.181 -8.970 1.00 92.81 94 LEU A O 1
ATOM 784 N N . ASP A 1 95 ? -5.911 -12.959 -9.337 1.00 89.19 95 ASP A N 1
ATOM 785 C CA . ASP A 1 95 ? -7.355 -12.854 -9.093 1.00 89.19 95 ASP A CA 1
ATOM 786 C C . ASP A 1 95 ? -8.165 -13.743 -10.052 1.00 89.19 95 ASP A C 1
ATOM 788 O O . ASP A 1 95 ? -8.953 -14.578 -9.608 1.00 89.19 95 ASP A O 1
ATOM 792 N N . ALA A 1 96 ? -7.878 -13.681 -11.360 1.00 87.75 96 ALA A N 1
ATOM 793 C CA . ALA A 1 96 ? -8.536 -14.513 -12.374 1.00 87.75 96 ALA A CA 1
ATOM 794 C C . ALA A 1 96 ? -8.314 -16.024 -12.166 1.00 87.75 96 ALA A C 1
ATOM 796 O O . ALA A 1 96 ? -9.100 -16.844 -12.636 1.00 87.75 96 ALA A O 1
ATOM 797 N N . SER A 1 97 ? -7.245 -16.400 -11.457 1.00 90.06 97 SER A N 1
ATOM 798 C CA . SER A 1 97 ? -6.937 -17.791 -11.103 1.00 90.06 97 SER A CA 1
ATOM 799 C C . SER A 1 97 ? -7.455 -18.192 -9.717 1.00 90.06 97 SER A C 1
ATOM 801 O O . SER A 1 97 ? -7.145 -19.291 -9.257 1.00 90.06 97 SER A O 1
ATOM 803 N N . GLY A 1 98 ? -8.177 -17.310 -9.015 1.00 88.69 98 GLY A N 1
ATOM 804 C CA . GLY A 1 98 ? -8.640 -17.533 -7.643 1.00 88.69 98 GLY A CA 1
ATOM 805 C C . GLY A 1 98 ? -7.512 -17.635 -6.609 1.00 88.69 98 GLY A C 1
ATOM 806 O O . GLY A 1 98 ? -7.705 -18.234 -5.551 1.00 88.69 98 GLY A O 1
ATOM 807 N N . LYS A 1 99 ? -6.321 -17.106 -6.917 1.00 91.12 99 LYS A N 1
ATOM 808 C CA . LYS A 1 99 ? -5.162 -17.086 -6.014 1.00 91.12 99 LYS A CA 1
ATOM 809 C C . LYS A 1 99 ? -5.189 -15.843 -5.125 1.00 91.12 99 LYS A C 1
ATOM 811 O O . LYS A 1 99 ? -5.839 -14.851 -5.438 1.00 91.12 99 LYS A O 1
ATOM 816 N N . GLU A 1 100 ? -4.447 -15.897 -4.021 1.00 90.88 100 GLU A N 1
ATOM 817 C CA . GLU A 1 100 ? -4.298 -14.763 -3.108 1.00 90.88 100 GLU A CA 1
ATOM 818 C C . GLU A 1 100 ? -3.638 -13.564 -3.813 1.00 90.88 100 GLU A C 1
ATOM 820 O O . GLU A 1 100 ? -2.607 -13.700 -4.473 1.00 90.88 100 GLU A O 1
ATOM 825 N N . THR A 1 101 ? -4.254 -12.391 -3.663 1.00 92.94 101 THR A N 1
ATOM 826 C CA . THR A 1 101 ? -3.816 -11.104 -4.236 1.00 92.94 101 THR A CA 1
ATOM 827 C C . THR A 1 101 ? -3.271 -10.142 -3.178 1.00 92.94 101 THR A C 1
ATOM 829 O O . THR A 1 101 ? -2.816 -9.041 -3.495 1.00 92.94 101 THR A O 1
ATOM 832 N N . ILE A 1 102 ? -3.311 -10.550 -1.909 1.00 94.75 102 ILE A N 1
ATOM 833 C CA . ILE A 1 102 ? -2.653 -9.844 -0.816 1.00 94.75 102 ILE A CA 1
ATOM 834 C C . ILE A 1 102 ? -1.153 -10.090 -0.940 1.00 94.75 102 ILE A C 1
ATOM 836 O O . ILE A 1 102 ? -0.688 -11.229 -0.950 1.00 94.75 102 ILE A O 1
ATOM 840 N N . ILE A 1 103 ? -0.379 -9.010 -0.993 1.00 95.81 103 ILE A N 1
ATOM 841 C CA . ILE A 1 103 ? 1.077 -9.105 -0.915 1.00 95.81 103 ILE A CA 1
ATOM 842 C C . ILE A 1 103 ? 1.420 -9.332 0.552 1.00 95.81 103 ILE A C 1
ATOM 844 O O . ILE A 1 103 ? 1.174 -8.470 1.398 1.00 95.81 103 ILE A O 1
ATOM 848 N N . LYS A 1 104 ? 1.976 -10.504 0.856 1.00 94.88 104 LYS A N 1
ATOM 849 C CA . LYS A 1 104 ? 2.271 -10.946 2.219 1.00 94.88 104 LYS A CA 1
ATOM 850 C C . LYS A 1 104 ? 3.745 -11.301 2.358 1.00 94.88 104 LYS A C 1
ATOM 852 O O . LYS A 1 104 ? 4.137 -12.451 2.179 1.00 94.88 104 LYS A O 1
ATOM 857 N N . HIS A 1 105 ? 4.550 -10.315 2.744 1.00 93.38 105 HIS A N 1
ATOM 858 C CA . HIS A 1 105 ? 5.975 -10.522 3.019 1.00 93.38 105 HIS A CA 1
ATOM 859 C C . HIS A 1 105 ? 6.192 -11.053 4.431 1.00 93.38 105 HIS A C 1
ATOM 861 O O . HIS A 1 105 ? 6.933 -12.012 4.640 1.00 93.38 105 HIS A O 1
ATOM 867 N N . LYS A 1 106 ? 5.524 -10.445 5.417 1.00 93.25 106 LYS A N 1
ATOM 868 C CA . LYS A 1 106 ? 5.571 -10.870 6.819 1.00 93.25 106 LYS A CA 1
ATOM 869 C C . LYS A 1 106 ? 4.353 -10.342 7.566 1.00 93.25 106 LYS A C 1
ATOM 871 O O . LYS A 1 106 ? 4.000 -9.178 7.428 1.00 93.25 106 LYS A O 1
ATOM 876 N N . VAL A 1 107 ? 3.751 -11.169 8.420 1.00 95.25 107 VAL A N 1
ATOM 877 C CA . VAL A 1 107 ? 2.755 -10.682 9.386 1.00 95.25 107 VAL A CA 1
ATOM 878 C C . VAL A 1 107 ? 3.509 -9.997 10.536 1.00 95.25 107 VAL A C 1
ATOM 880 O O . VAL A 1 107 ? 4.341 -10.651 11.172 1.00 95.25 107 VAL A O 1
ATOM 883 N N . PRO A 1 108 ? 3.299 -8.694 10.795 1.00 96.25 108 PRO A N 1
ATOM 884 C CA . PRO A 1 108 ? 3.975 -8.000 11.886 1.00 96.25 108 PRO A CA 1
ATOM 885 C C . PRO A 1 108 ? 3.483 -8.539 13.233 1.00 96.25 108 PRO A C 1
ATOM 887 O O . PRO A 1 108 ? 2.327 -8.946 13.351 1.00 96.25 108 PRO A O 1
ATOM 890 N N . SER A 1 109 ? 4.330 -8.503 14.268 1.00 96.12 109 SER A N 1
ATOM 891 C CA . SER A 1 109 ? 3.987 -9.071 15.585 1.00 96.12 109 SER A CA 1
ATOM 892 C C . SER A 1 109 ? 2.767 -8.401 16.232 1.00 96.12 109 SER A C 1
ATOM 894 O O . SER A 1 109 ? 2.055 -9.010 17.026 1.00 96.12 109 SER A O 1
ATOM 896 N N . LEU A 1 110 ? 2.449 -7.168 15.817 1.00 96.44 110 LEU A N 1
ATOM 897 C CA . LEU A 1 110 ? 1.199 -6.497 16.163 1.00 96.44 110 LEU A CA 1
ATOM 898 C C . LEU A 1 110 ? -0.044 -7.354 15.851 1.00 96.44 110 LEU A C 1
ATOM 900 O O . LEU A 1 110 ? -1.011 -7.303 16.610 1.00 96.44 110 LEU A O 1
ATOM 904 N N . PHE A 1 111 ? -0.017 -8.168 14.795 1.00 95.38 111 PHE A N 1
ATOM 905 C CA . PHE A 1 111 ? -1.119 -9.051 14.402 1.00 95.38 111 PHE A CA 1
ATOM 906 C C . PHE A 1 111 ? -0.837 -10.542 14.651 1.00 95.38 111 PHE A C 1
ATOM 908 O O . PHE A 1 111 ? -1.539 -11.405 14.125 1.00 95.38 111 PHE A O 1
ATOM 915 N N . GLU A 1 112 ? 0.193 -10.873 15.429 1.00 91.88 112 GLU A N 1
ATOM 916 C CA . GLU A 1 112 ? 0.540 -12.266 15.710 1.00 91.88 112 GLU A CA 1
ATOM 917 C C . GLU A 1 112 ? -0.618 -13.009 16.392 1.00 91.88 112 GLU A C 1
ATOM 919 O O . GLU A 1 112 ? -1.267 -12.490 17.303 1.00 91.88 112 GLU A O 1
ATOM 924 N N . GLY A 1 113 ? -0.900 -14.223 15.911 1.00 90.12 113 GLY A N 1
ATOM 925 C CA . GLY A 1 113 ? -2.006 -15.057 16.385 1.00 90.12 113 GLY A CA 1
ATOM 926 C C . GLY A 1 113 ? -3.397 -14.684 15.851 1.00 90.12 113 GLY A C 1
ATOM 927 O O . GLY A 1 113 ? -4.341 -15.423 16.118 1.00 90.12 113 GLY A O 1
ATOM 928 N N . MET A 1 114 ? -3.545 -13.592 15.091 1.00 93.12 114 MET A N 1
ATOM 929 C CA . MET A 1 114 ? -4.813 -13.240 14.435 1.00 93.12 114 MET A CA 1
ATOM 930 C C . MET A 1 114 ? -4.992 -13.976 13.105 1.00 93.12 114 MET A C 1
ATOM 932 O O . MET A 1 114 ? -4.021 -14.356 12.444 1.00 93.12 114 MET A O 1
ATOM 936 N N . ASN A 1 115 ? -6.243 -14.130 12.670 1.00 92.75 115 ASN A N 1
ATOM 937 C CA . ASN A 1 115 ? -6.544 -14.681 11.354 1.00 92.75 115 ASN A CA 1
ATOM 938 C C . ASN A 1 115 ? -6.249 -13.642 10.249 1.00 92.75 115 ASN A C 1
ATOM 940 O O . ASN A 1 115 ? -6.666 -12.488 10.345 1.00 92.75 115 ASN A O 1
ATOM 944 N N . ILE A 1 116 ? -5.550 -14.041 9.179 1.00 92.94 116 ILE A N 1
ATOM 945 C CA . ILE A 1 116 ? -5.160 -13.114 8.100 1.00 92.94 116 ILE A CA 1
ATOM 946 C C . ILE A 1 116 ? -6.355 -12.516 7.348 1.00 92.94 116 ILE A C 1
ATOM 948 O O . ILE A 1 116 ? -6.319 -11.340 6.986 1.00 92.94 116 ILE A O 1
ATOM 952 N N . ASP A 1 117 ? -7.441 -13.270 7.189 1.00 92.19 117 ASP A N 1
ATOM 953 C CA . ASP A 1 117 ? -8.671 -12.780 6.569 1.00 92.19 117 ASP A CA 1
ATOM 954 C C . ASP A 1 117 ? -9.361 -11.757 7.475 1.00 92.19 117 ASP A C 1
ATOM 956 O O . ASP A 1 117 ? -9.903 -10.765 6.991 1.00 92.19 117 ASP A O 1
ATOM 960 N N . SER A 1 118 ? -9.326 -11.965 8.797 1.00 93.25 118 SER A N 1
ATOM 961 C CA . SER A 1 118 ? -9.825 -10.980 9.765 1.00 93.25 118 SER A CA 1
ATOM 962 C C . SER A 1 118 ? -9.025 -9.679 9.696 1.00 93.25 118 SER A C 1
ATOM 964 O O . SER A 1 118 ? -9.620 -8.601 9.652 1.00 93.25 118 SER A O 1
ATOM 966 N N . ILE A 1 119 ? -7.688 -9.769 9.648 1.00 95.38 119 ILE A N 1
ATOM 967 C CA . ILE A 1 119 ? -6.802 -8.601 9.530 1.00 95.38 119 ILE A CA 1
ATOM 968 C C . ILE A 1 119 ? -7.116 -7.838 8.240 1.00 95.38 119 ILE A C 1
ATOM 970 O O . ILE A 1 119 ? -7.402 -6.645 8.282 1.00 95.38 119 ILE A O 1
ATOM 974 N N . THR A 1 120 ? -7.081 -8.515 7.094 1.00 95.25 120 THR A N 1
ATOM 975 C CA . THR A 1 120 ? -7.236 -7.871 5.781 1.00 95.25 120 THR A CA 1
ATOM 976 C C . THR A 1 120 ? -8.614 -7.234 5.621 1.00 95.25 120 THR A C 1
ATOM 978 O O . THR A 1 120 ? -8.684 -6.059 5.272 1.00 95.25 120 THR A O 1
ATOM 981 N N . LYS A 1 121 ? -9.702 -7.913 6.015 1.00 93.31 121 LYS A N 1
ATOM 982 C CA . LYS A 1 121 ? -11.061 -7.331 6.013 1.00 93.31 121 LYS A CA 1
ATOM 983 C C . LYS A 1 121 ? -11.188 -6.115 6.930 1.00 93.31 121 LYS A C 1
ATOM 985 O O . LYS A 1 121 ? -11.905 -5.161 6.608 1.00 93.31 121 LYS A O 1
ATOM 990 N N . ALA A 1 122 ? -10.518 -6.136 8.083 1.00 94.81 122 ALA A N 1
ATOM 991 C CA . ALA A 1 122 ? -10.495 -4.999 8.994 1.00 94.81 122 ALA A CA 1
ATOM 992 C C . ALA A 1 122 ? -9.758 -3.800 8.396 1.00 94.81 122 ALA A C 1
ATOM 994 O O . ALA A 1 122 ? -10.283 -2.689 8.444 1.00 94.81 122 ALA A O 1
ATOM 995 N N . LEU A 1 123 ? -8.596 -4.025 7.785 1.00 96.94 123 LEU A N 1
ATOM 996 C CA . LEU A 1 123 ? -7.818 -2.981 7.122 1.00 96.94 123 LEU A CA 1
ATOM 997 C C . LEU A 1 123 ? -8.528 -2.439 5.871 1.00 96.94 123 LEU A C 1
ATOM 999 O O . LEU A 1 123 ? -8.560 -1.227 5.670 1.00 96.94 123 LEU A O 1
ATOM 1003 N N . ASP A 1 124 ? -9.194 -3.296 5.094 1.00 95.00 124 ASP A N 1
ATOM 1004 C CA . ASP A 1 124 ? -10.039 -2.896 3.963 1.00 95.00 124 ASP A CA 1
ATOM 1005 C C . ASP A 1 124 ? -11.140 -1.936 4.410 1.00 95.00 124 ASP A C 1
ATOM 1007 O O . ASP A 1 124 ? -11.339 -0.876 3.819 1.00 95.00 124 ASP A O 1
ATOM 1011 N N . THR A 1 125 ? -11.825 -2.273 5.497 1.00 93.12 125 THR A N 1
ATOM 1012 C CA . THR A 1 125 ? -12.902 -1.443 6.045 1.00 93.12 125 THR A CA 1
ATOM 1013 C C . THR A 1 125 ? -12.357 -0.158 6.666 1.00 93.12 125 THR A C 1
ATOM 1015 O O . THR A 1 125 ? -12.927 0.912 6.466 1.00 93.12 125 THR A O 1
ATOM 1018 N N . LEU A 1 126 ? -11.234 -0.229 7.386 1.00 95.00 126 LEU A N 1
ATOM 1019 C CA . LEU A 1 126 ? -10.585 0.948 7.958 1.00 95.00 126 LEU A CA 1
ATOM 1020 C C . LEU A 1 126 ? -10.141 1.927 6.863 1.00 95.00 126 LEU A C 1
ATOM 1022 O O . LEU A 1 126 ? -10.320 3.130 7.019 1.00 95.00 126 LEU A O 1
ATOM 1026 N N . SER A 1 127 ? -9.629 1.428 5.736 1.00 95.19 127 SER A N 1
ATOM 1027 C CA . SER A 1 127 ? -9.235 2.275 4.606 1.00 95.19 127 SER A CA 1
ATOM 1028 C C . SER A 1 127 ? -10.416 3.074 4.031 1.00 95.19 127 SER A C 1
ATOM 1030 O O . SER A 1 127 ? -10.260 4.260 3.740 1.00 95.19 127 SER A O 1
ATOM 1032 N N . TYR A 1 128 ? -11.616 2.478 3.966 1.00 92.31 128 TYR A N 1
ATOM 1033 C CA . TYR A 1 128 ? -12.845 3.193 3.606 1.00 92.31 128 TYR A CA 1
ATOM 1034 C C . TYR A 1 128 ? -13.130 4.335 4.589 1.00 92.31 128 TYR A C 1
ATOM 1036 O O . TYR A 1 128 ? -13.292 5.475 4.165 1.00 92.31 128 TYR A O 1
ATOM 1044 N N . LEU A 1 129 ? -13.105 4.065 5.899 1.00 91.19 129 LEU A N 1
ATOM 1045 C CA . LEU A 1 129 ? -13.362 5.087 6.925 1.00 91.19 129 LEU A CA 1
ATOM 1046 C C . LEU A 1 129 ? -12.344 6.227 6.892 1.00 91.19 129 LEU A C 1
ATOM 1048 O O . LEU A 1 129 ? -12.694 7.388 7.098 1.00 91.19 129 LEU A O 1
ATOM 1052 N N . ILE A 1 130 ? -11.075 5.899 6.641 1.00 92.69 130 ILE A N 1
ATOM 1053 C CA . ILE A 1 130 ? -10.013 6.891 6.501 1.00 92.69 130 ILE A CA 1
ATOM 1054 C C . ILE A 1 130 ? -10.303 7.793 5.294 1.00 92.69 130 ILE A C 1
ATOM 1056 O O . ILE A 1 130 ? -10.267 9.015 5.437 1.00 92.69 130 ILE A O 1
ATOM 1060 N N . ARG A 1 131 ? -10.641 7.233 4.126 1.00 89.00 131 ARG A N 1
ATOM 1061 C CA . ARG A 1 131 ? -10.994 8.040 2.943 1.00 89.00 131 ARG A CA 1
ATOM 1062 C C . ARG A 1 131 ? -12.225 8.908 3.182 1.00 89.00 131 ARG A C 1
ATOM 1064 O O . ARG A 1 131 ? -12.206 10.084 2.832 1.00 89.00 131 ARG A O 1
ATOM 1071 N N . ASP A 1 132 ? -13.249 8.332 3.799 1.00 85.38 132 ASP A N 1
ATOM 1072 C CA . ASP A 1 132 ? -14.535 8.988 4.019 1.00 85.38 132 ASP A CA 1
ATOM 1073 C C . ASP A 1 132 ? -14.451 10.133 5.042 1.00 85.38 132 ASP A C 1
ATOM 1075 O O . ASP A 1 132 ? -15.067 11.185 4.884 1.00 85.38 132 ASP A O 1
ATOM 1079 N N . GLY A 1 133 ? -13.651 9.960 6.099 1.00 81.25 133 GLY A N 1
ATOM 1080 C CA . GLY A 1 133 ? -13.742 10.831 7.267 1.00 81.25 133 GLY A CA 1
ATOM 1081 C C . GLY A 1 133 ? -12.507 10.887 8.158 1.00 81.25 133 GLY A C 1
ATOM 1082 O O . GLY A 1 133 ? -12.660 11.040 9.371 1.00 81.25 133 GLY A O 1
ATOM 1083 N N . TYR A 1 134 ? -11.279 10.822 7.616 1.00 80.31 134 TYR A N 1
ATOM 1084 C CA . TYR A 1 134 ? -10.056 10.847 8.447 1.00 80.31 134 TYR A CA 1
ATOM 1085 C C . TYR A 1 134 ? -9.973 12.028 9.429 1.00 80.31 134 TYR A C 1
ATOM 1087 O O . TYR A 1 134 ? -9.305 11.918 10.454 1.00 80.31 134 TYR A O 1
ATOM 1095 N N . LYS A 1 135 ? -10.621 13.167 9.141 1.00 79.88 135 LYS A N 1
ATOM 1096 C CA . LYS A 1 135 ? -10.639 14.333 10.042 1.00 79.88 135 LYS A CA 1
ATOM 1097 C C . LYS A 1 135 ? -11.280 14.005 11.391 1.00 79.88 135 LYS A C 1
ATOM 1099 O O . LYS A 1 135 ? -10.782 14.473 12.411 1.00 79.88 135 LYS A O 1
ATOM 1104 N N . SER A 1 136 ? -12.332 13.191 11.398 1.00 75.81 136 SER A N 1
ATOM 1105 C CA . SER A 1 136 ? -12.968 12.708 12.627 1.00 75.81 136 SER A CA 1
ATOM 1106 C C . SER A 1 136 ? -12.057 11.717 13.342 1.00 75.81 136 SER A C 1
ATOM 1108 O O . SER A 1 136 ? -11.802 11.857 14.534 1.00 75.81 136 SER A O 1
ATOM 1110 N N . LEU A 1 137 ? -11.446 10.799 12.583 1.00 79.25 137 LEU A N 1
ATOM 1111 C CA . LEU A 1 137 ? -10.520 9.803 13.127 1.00 79.25 137 LEU A CA 1
ATOM 1112 C C . LEU A 1 137 ? -9.260 10.417 13.757 1.00 79.25 137 LEU A C 1
ATOM 1114 O O . LEU A 1 137 ? -8.718 9.874 14.715 1.00 79.25 137 LEU A O 1
ATOM 1118 N N . LYS A 1 138 ? -8.788 11.553 13.231 1.00 76.88 138 LYS A N 1
ATOM 1119 C CA . LYS A 1 138 ? -7.610 12.273 13.734 1.00 76.88 138 LYS A CA 1
ATOM 1120 C C . LYS A 1 138 ? -7.826 12.877 15.126 1.00 76.88 138 LYS A C 1
ATOM 1122 O O . LYS A 1 138 ? -6.867 12.990 15.884 1.00 76.88 138 LYS A O 1
ATOM 1127 N N . ASN A 1 139 ? -9.040 13.332 15.430 1.00 67.94 139 ASN A N 1
ATOM 1128 C CA . ASN A 1 139 ? -9.312 14.145 16.620 1.00 67.94 139 ASN A CA 1
ATOM 1129 C C . ASN A 1 139 ? -9.808 13.322 17.819 1.00 67.94 139 ASN A C 1
ATOM 1131 O O . ASN A 1 139 ? -9.967 13.867 18.910 1.00 67.94 139 ASN A O 1
ATOM 1135 N N . GLU A 1 140 ? -10.044 12.027 17.627 1.00 68.88 140 GLU A N 1
ATOM 1136 C CA . GLU A 1 140 ? -10.585 11.119 18.634 1.00 68.88 140 GLU A CA 1
ATOM 1137 C C . GLU A 1 140 ? -9.579 9.998 18.939 1.00 68.88 140 GLU A C 1
ATOM 1139 O O . GLU A 1 140 ? -8.840 9.537 18.066 1.00 68.88 140 GLU A O 1
ATOM 1144 N N . SER A 1 141 ? -9.548 9.539 20.194 1.00 73.00 141 SER A N 1
ATOM 1145 C CA . SER A 1 141 ? -8.797 8.340 20.574 1.00 73.00 141 SER A CA 1
ATOM 1146 C C . SER A 1 141 ? -9.536 7.115 20.042 1.00 73.00 141 SER A C 1
ATOM 1148 O O . SER A 1 141 ? -10.451 6.610 20.692 1.00 73.00 141 SER A O 1
ATOM 1150 N N . ASN A 1 142 ? -9.144 6.663 18.855 1.00 84.62 142 ASN A N 1
A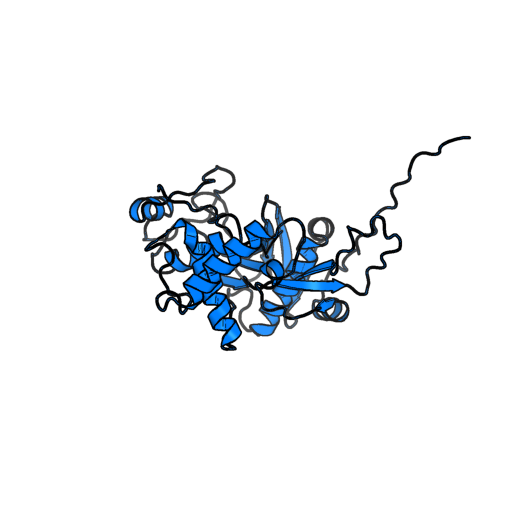TOM 1151 C CA . ASN A 1 142 ? -9.808 5.581 18.143 1.00 84.62 142 ASN A CA 1
ATOM 1152 C C . ASN A 1 142 ? -9.076 4.253 18.329 1.00 84.62 142 ASN A C 1
ATOM 1154 O O . ASN A 1 142 ? -7.867 4.164 18.113 1.00 84.62 142 ASN A O 1
ATOM 1158 N N . GLN A 1 143 ? -9.828 3.209 18.672 1.00 88.19 143 GLN A N 1
ATOM 1159 C CA . GLN A 1 143 ? -9.328 1.837 18.738 1.00 88.19 143 GLN A CA 1
ATOM 1160 C C . GLN A 1 143 ? -9.996 0.982 17.666 1.00 88.19 143 GLN A C 1
ATOM 1162 O O . GLN A 1 143 ? -11.216 0.866 17.630 1.00 88.19 143 GLN A O 1
ATOM 1167 N N . LEU A 1 144 ? -9.208 0.335 16.819 1.00 90.25 144 LEU A N 1
ATOM 1168 C CA . LEU A 1 144 ? -9.663 -0.716 15.922 1.00 90.25 144 LEU A CA 1
ATOM 1169 C C . LEU A 1 144 ? -9.750 -2.044 16.686 1.00 90.25 144 LEU A C 1
ATOM 1171 O O . LEU A 1 144 ? -8.788 -2.442 17.344 1.00 90.25 144 LEU A O 1
ATOM 1175 N N . LEU A 1 145 ? -10.879 -2.747 16.580 1.00 88.75 145 LEU A N 1
ATOM 1176 C CA . LEU A 1 145 ? -11.040 -4.088 17.150 1.00 88.75 145 LEU A CA 1
ATOM 1177 C C . LEU A 1 145 ? -10.918 -5.162 16.056 1.00 88.75 145 LEU A C 1
ATOM 1179 O O . LEU A 1 145 ? -11.777 -5.242 15.178 1.00 88.75 145 LEU A O 1
ATOM 1183 N N . ILE A 1 146 ? -9.882 -6.006 16.138 1.00 88.31 146 ILE A N 1
ATOM 1184 C CA . ILE A 1 146 ? -9.667 -7.175 15.261 1.00 88.31 146 ILE A CA 1
ATOM 1185 C C . ILE A 1 146 ? -9.533 -8.418 16.144 1.00 88.31 146 ILE A C 1
ATOM 1187 O O . ILE A 1 146 ? -8.689 -8.428 17.033 1.00 88.31 146 ILE A O 1
ATOM 1191 N N . ASP A 1 147 ? -10.358 -9.450 15.936 1.00 85.19 147 ASP A N 1
ATOM 1192 C CA . ASP A 1 147 ? -10.321 -10.712 16.703 1.00 85.19 147 ASP A CA 1
ATOM 1193 C C . ASP A 1 147 ? -10.218 -10.506 18.238 1.00 85.19 147 ASP A C 1
ATOM 1195 O O . ASP A 1 147 ? -9.439 -11.156 18.930 1.00 85.19 147 ASP A O 1
ATOM 1199 N N . ASN A 1 148 ? -10.997 -9.563 18.786 1.00 82.12 148 ASN A N 1
ATOM 1200 C CA . ASN A 1 148 ? -10.991 -9.128 20.199 1.00 82.12 148 ASN A CA 1
ATOM 1201 C C . ASN A 1 148 ? -9.716 -8.416 20.691 1.00 82.12 148 ASN A C 1
ATOM 1203 O O . ASN A 1 148 ? -9.647 -8.019 21.857 1.00 82.12 148 ASN A O 1
ATOM 1207 N N . LYS A 1 149 ? -8.725 -8.193 19.828 1.00 88.31 149 LYS A N 1
ATOM 1208 C CA . LYS A 1 149 ? -7.557 -7.367 20.128 1.00 88.31 149 LYS A CA 1
ATOM 1209 C C . LYS A 1 149 ? -7.809 -5.920 19.717 1.00 88.31 149 LYS A C 1
ATOM 1211 O O . LYS A 1 149 ? -8.257 -5.628 18.609 1.00 88.31 149 LYS A O 1
ATOM 1216 N N . LYS A 1 150 ? -7.511 -5.015 20.646 1.00 91.44 150 LYS A N 1
ATOM 1217 C CA . LYS A 1 150 ? -7.595 -3.569 20.454 1.00 91.44 150 LYS A CA 1
ATOM 1218 C C . LYS A 1 150 ? -6.287 -3.042 19.886 1.00 91.44 150 LYS A C 1
ATOM 1220 O O . LYS A 1 150 ? -5.218 -3.381 20.394 1.00 91.44 150 LYS A O 1
ATOM 1225 N N . ILE A 1 151 ? -6.397 -2.216 18.858 1.00 94.12 151 ILE A N 1
ATOM 1226 C CA . ILE A 1 151 ? -5.279 -1.562 18.190 1.00 94.12 151 ILE A CA 1
ATOM 1227 C C . ILE A 1 151 ? -5.578 -0.071 18.155 1.00 94.12 151 ILE A C 1
ATOM 1229 O O . ILE A 1 151 ? -6.541 0.357 17.526 1.00 94.12 151 ILE A O 1
ATOM 1233 N N . ASP A 1 152 ? -4.760 0.715 18.835 1.00 93.69 152 ASP A N 1
ATOM 1234 C CA . ASP A 1 152 ? -4.865 2.165 18.835 1.00 93.69 152 ASP A CA 1
ATOM 1235 C C . ASP A 1 152 ? -4.449 2.720 17.474 1.00 93.69 152 ASP A C 1
ATOM 1237 O O . ASP A 1 152 ? -3.445 2.293 16.888 1.00 93.69 152 ASP A O 1
ATOM 1241 N N . LEU A 1 153 ? -5.213 3.702 17.004 1.00 94.25 153 LEU A N 1
ATOM 1242 C CA . LEU A 1 153 ? -4.956 4.445 15.781 1.00 94.25 153 LEU A CA 1
ATOM 1243 C C . LEU A 1 153 ? -4.425 5.836 16.130 1.00 94.25 153 LEU A C 1
ATOM 1245 O O . LEU A 1 153 ? -5.037 6.574 16.898 1.00 94.25 153 LEU A O 1
ATOM 1249 N N . GLU A 1 154 ? -3.299 6.214 15.537 1.00 94.12 154 GLU A N 1
ATOM 1250 C CA . GLU A 1 154 ? -2.695 7.537 15.701 1.00 94.12 154 GLU A CA 1
ATOM 1251 C C . GLU A 1 154 ? -2.427 8.143 14.321 1.00 94.12 154 GLU A C 1
ATOM 1253 O O . GLU A 1 154 ? -1.665 7.594 13.528 1.00 94.12 154 GLU A O 1
ATOM 1258 N N . TYR A 1 155 ? -3.076 9.264 14.004 1.00 93.94 155 TYR A N 1
ATOM 1259 C CA . TYR A 1 155 ? -2.887 9.949 12.725 1.00 93.94 155 TYR A CA 1
ATOM 1260 C C . TYR A 1 155 ? -1.462 10.505 12.613 1.00 93.94 155 TYR A C 1
ATOM 1262 O O . TYR A 1 155 ? -1.031 11.269 13.476 1.00 93.94 155 TYR A O 1
ATOM 1270 N N . LEU A 1 156 ? -0.759 10.169 11.528 1.00 92.62 156 LEU A N 1
ATOM 1271 C CA . LEU A 1 156 ? 0.595 10.663 11.263 1.00 92.62 156 LEU A CA 1
ATOM 1272 C C . LEU A 1 156 ? 0.607 11.805 10.247 1.00 92.62 156 LEU A C 1
ATOM 1274 O O . LEU A 1 156 ? 1.326 12.784 10.429 1.00 92.62 156 LEU A O 1
ATOM 1278 N N . GLY A 1 157 ? -0.186 11.705 9.179 1.00 91.50 157 GLY A N 1
ATOM 1279 C CA . GLY A 1 157 ? -0.141 12.690 8.103 1.00 91.50 157 GLY A CA 1
ATOM 1280 C C . GLY A 1 157 ? -1.031 12.356 6.913 1.00 91.50 157 GLY A C 1
ATOM 1281 O O . GLY A 1 157 ? -1.566 11.255 6.795 1.00 91.50 157 GLY A O 1
ATOM 1282 N N . LYS A 1 158 ? -1.181 13.335 6.021 1.00 91.38 158 LYS A N 1
ATOM 1283 C CA . LYS A 1 158 ? -1.855 13.207 4.728 1.00 91.38 158 LYS A CA 1
ATOM 1284 C C . LYS A 1 158 ? -0.972 13.863 3.678 1.00 91.38 158 LYS A C 1
ATOM 1286 O O . LYS A 1 158 ? -0.676 15.048 3.805 1.00 91.38 158 LYS A O 1
ATOM 1291 N N . GLY A 1 159 ? -0.593 13.094 2.668 1.00 87.19 159 GLY A N 1
ATOM 1292 C CA . GLY A 1 159 ? 0.056 13.585 1.458 1.00 87.19 159 GLY A CA 1
ATOM 1293 C C . GLY A 1 159 ? -0.942 13.757 0.312 1.00 87.19 159 GLY A C 1
ATOM 1294 O O . GLY A 1 159 ? -2.162 13.672 0.499 1.00 87.19 159 GLY A O 1
ATOM 1295 N N . CYS A 1 160 ? -0.412 13.967 -0.893 1.00 84.19 160 CYS A N 1
ATOM 1296 C CA . CYS A 1 160 ? -1.213 14.093 -2.113 1.00 84.19 160 CYS A CA 1
ATOM 1297 C C . CYS A 1 160 ? -1.951 12.796 -2.464 1.00 84.19 160 CYS A C 1
ATOM 1299 O O . CYS A 1 160 ? -3.114 12.854 -2.851 1.00 84.19 160 CYS A O 1
ATOM 1301 N N . ASN A 1 161 ? -1.306 11.641 -2.259 1.00 87.56 161 ASN A N 1
ATOM 1302 C CA . ASN A 1 161 ? -1.828 10.344 -2.708 1.00 87.56 161 ASN A CA 1
ATOM 1303 C C . ASN A 1 161 ? -2.244 9.412 -1.569 1.00 87.56 161 ASN A C 1
ATOM 1305 O O . ASN A 1 161 ? -2.813 8.353 -1.829 1.00 87.56 161 ASN A O 1
ATOM 1309 N N . SER A 1 162 ? -1.979 9.767 -0.309 1.00 93.69 162 SER A N 1
ATOM 1310 C CA . SER A 1 162 ? -2.247 8.869 0.814 1.00 93.69 162 SER A CA 1
ATOM 1311 C C . SER A 1 162 ? -2.492 9.566 2.150 1.00 93.69 162 SER A C 1
ATOM 1313 O O . SER A 1 162 ? -2.139 10.726 2.358 1.00 93.69 162 SER A O 1
ATOM 1315 N N . ILE A 1 163 ? -3.104 8.821 3.067 1.00 95.81 163 ILE A N 1
ATOM 1316 C CA . ILE A 1 163 ? -3.319 9.170 4.469 1.00 95.81 163 ILE A CA 1
ATOM 1317 C C . ILE A 1 163 ? -2.670 8.079 5.320 1.00 95.81 163 ILE A C 1
ATOM 1319 O O . ILE A 1 163 ? -2.894 6.892 5.077 1.00 95.81 163 ILE A O 1
ATOM 1323 N N . VAL A 1 164 ? -1.876 8.473 6.316 1.00 96.12 164 VAL A N 1
ATOM 1324 C CA . VAL A 1 164 ? -1.058 7.554 7.112 1.00 96.12 164 VAL A CA 1
ATOM 1325 C C . VAL A 1 164 ? -1.491 7.565 8.573 1.00 96.12 164 VAL A C 1
ATOM 1327 O O . VAL A 1 164 ? -1.566 8.619 9.210 1.00 96.12 164 VAL A O 1
ATOM 1330 N N . PHE A 1 165 ? -1.731 6.373 9.113 1.00 97.06 165 PHE A N 1
ATOM 1331 C CA . PHE A 1 165 ? -1.975 6.133 10.532 1.00 97.06 165 PHE A CA 1
ATOM 1332 C C . PHE A 1 165 ? -0.926 5.176 11.094 1.00 97.06 165 PHE A C 1
ATOM 1334 O O . PHE A 1 165 ? -0.525 4.217 10.445 1.00 97.06 165 PHE A O 1
ATOM 1341 N N . LYS A 1 166 ? -0.506 5.406 12.331 1.00 97.00 166 LYS A N 1
ATOM 1342 C CA . LYS A 1 166 ? 0.243 4.455 13.144 1.00 97.00 166 LYS A CA 1
ATOM 1343 C C . LYS A 1 166 ? -0.735 3.548 13.874 1.00 97.00 166 LYS A C 1
ATOM 1345 O O . LYS A 1 166 ? -1.684 4.028 14.490 1.00 97.00 166 LYS A O 1
ATOM 1350 N N . LEU A 1 167 ? -0.473 2.249 13.822 1.00 97.25 167 LEU A N 1
ATOM 1351 C CA . LEU A 1 167 ? -1.224 1.211 14.517 1.00 97.25 167 LEU A CA 1
ATOM 1352 C C . LEU A 1 167 ? -0.344 0.659 15.645 1.00 97.25 167 LEU A C 1
ATOM 1354 O O . LEU A 1 167 ? 0.806 0.278 15.402 1.00 97.25 167 LEU A O 1
ATOM 1358 N N . LYS A 1 168 ? -0.858 0.630 16.880 1.00 95.88 168 LYS A N 1
ATOM 1359 C CA . LYS A 1 168 ? -0.108 0.177 18.069 1.00 95.88 168 LYS A CA 1
ATOM 1360 C C . LYS A 1 168 ? -1.013 -0.487 19.109 1.00 95.88 168 LYS A C 1
ATOM 1362 O O . LYS A 1 168 ? -2.199 -0.205 19.162 1.00 95.88 168 LYS A O 1
ATOM 1367 N N . ASP A 1 169 ? -0.453 -1.343 19.958 1.00 93.50 169 ASP A N 1
ATOM 1368 C CA . ASP A 1 169 ? -1.170 -1.988 21.077 1.00 93.50 169 ASP A CA 1
ATOM 1369 C C . ASP A 1 169 ? -0.455 -1.815 22.436 1.00 93.50 169 ASP A C 1
ATOM 1371 O O . ASP A 1 169 ? -0.811 -2.456 23.426 1.00 93.50 169 ASP A O 1
ATOM 1375 N N . GLY A 1 170 ? 0.603 -0.995 22.470 1.00 90.56 170 GLY A N 1
ATOM 1376 C CA . GLY A 1 170 ? 1.449 -0.755 23.644 1.00 90.56 170 GLY A CA 1
ATOM 1377 C C . GLY A 1 170 ? 2.394 -1.902 24.026 1.00 90.56 170 GLY A C 1
ATOM 1378 O O . GLY A 1 170 ? 3.185 -1.733 24.950 1.00 90.56 170 GLY A O 1
ATOM 1379 N N . LYS A 1 171 ? 2.340 -3.051 23.340 1.00 92.56 171 LYS A N 1
ATOM 1380 C CA . LYS A 1 171 ? 3.142 -4.251 23.648 1.00 92.56 171 LYS A CA 1
ATOM 1381 C C . LYS A 1 171 ? 4.101 -4.622 22.524 1.00 92.56 171 LYS A C 1
ATOM 1383 O O . LYS A 1 171 ? 5.197 -5.105 22.786 1.00 92.56 171 LYS A O 1
ATOM 1388 N N . ASN A 1 172 ? 3.677 -4.415 21.284 1.00 95.75 172 ASN A N 1
ATOM 1389 C CA . ASN A 1 172 ? 4.405 -4.776 20.078 1.00 95.75 172 ASN A CA 1
ATOM 1390 C C . ASN A 1 172 ? 4.979 -3.538 19.379 1.00 95.75 172 ASN A C 1
ATOM 1392 O O . ASN A 1 172 ? 4.431 -2.439 19.530 1.00 95.75 172 ASN A O 1
ATOM 1396 N N . PRO A 1 173 ? 6.044 -3.704 18.569 1.00 96.50 173 PRO A N 1
ATOM 1397 C CA . PRO A 1 173 ? 6.480 -2.667 17.648 1.00 96.50 173 PRO A CA 1
ATOM 1398 C C . PRO A 1 173 ? 5.300 -2.156 16.805 1.00 96.50 173 PRO A C 1
ATOM 1400 O O . PRO A 1 173 ? 4.550 -2.968 16.251 1.00 96.50 173 PRO A O 1
ATOM 1403 N N . PRO A 1 174 ? 5.105 -0.830 16.720 1.00 97.62 174 PRO A N 1
ATOM 1404 C CA . PRO A 1 174 ? 4.036 -0.258 15.918 1.00 97.62 174 PRO A CA 1
ATOM 1405 C C . PRO A 1 174 ? 4.302 -0.461 14.424 1.00 97.62 174 PRO A C 1
ATOM 1407 O O . PRO A 1 174 ? 5.440 -0.651 13.992 1.00 97.62 174 PRO A O 1
ATOM 1410 N N . VAL A 1 175 ? 3.243 -0.348 13.630 1.00 98.31 175 VAL A N 1
ATOM 1411 C CA . VAL A 1 175 ? 3.322 -0.331 12.162 1.00 98.31 175 VAL A CA 1
ATOM 1412 C C . VAL A 1 175 ? 2.678 0.940 11.622 1.00 98.31 175 VAL A C 1
ATOM 1414 O O . VAL A 1 175 ? 1.837 1.544 12.292 1.00 98.31 175 VAL A O 1
ATOM 1417 N N . ALA A 1 176 ? 3.064 1.350 10.418 1.00 98.06 176 ALA A N 1
ATOM 1418 C CA . ALA A 1 176 ? 2.385 2.414 9.692 1.00 98.06 176 ALA A CA 1
ATOM 1419 C C . ALA A 1 176 ? 1.441 1.801 8.652 1.00 98.06 176 ALA A C 1
ATOM 1421 O O . ALA A 1 176 ? 1.844 0.956 7.857 1.00 98.06 176 ALA A O 1
ATOM 1422 N N . MET A 1 177 ? 0.186 2.235 8.661 1.00 98.12 177 MET A N 1
ATOM 1423 C CA . MET A 1 177 ? -0.793 1.951 7.623 1.00 98.12 177 MET A CA 1
ATOM 1424 C C . MET A 1 177 ? -0.911 3.159 6.704 1.00 98.12 177 MET A C 1
ATOM 1426 O O . MET A 1 177 ? -1.307 4.237 7.152 1.00 98.12 177 MET A O 1
ATOM 1430 N N . LYS A 1 178 ? -0.623 2.971 5.418 1.00 97.62 178 LYS A N 1
ATOM 1431 C CA . LYS A 1 178 ? -0.841 3.971 4.369 1.00 97.62 178 LYS A CA 1
ATOM 1432 C C . LYS A 1 178 ? -2.106 3.591 3.606 1.00 97.62 178 LYS A C 1
ATOM 1434 O O . LYS A 1 178 ? -2.208 2.492 3.069 1.00 97.62 178 LYS A O 1
ATOM 1439 N N . THR A 1 179 ? -3.087 4.486 3.593 1.00 97.44 179 THR A N 1
ATOM 1440 C CA . THR A 1 179 ? -4.331 4.357 2.822 1.00 97.44 179 THR A CA 1
ATOM 1441 C C . THR A 1 179 ? -4.269 5.301 1.634 1.00 97.44 179 THR A C 1
ATOM 1443 O O . THR A 1 179 ? -4.106 6.504 1.827 1.00 97.44 179 THR A O 1
ATOM 1446 N N . TYR A 1 180 ? -4.407 4.785 0.416 1.00 93.94 180 TYR A N 1
ATOM 1447 C CA . TYR A 1 180 ? -4.257 5.589 -0.801 1.00 93.94 180 TYR A CA 1
ATOM 1448 C C . TYR A 1 180 ? -5.574 6.258 -1.165 1.00 93.94 180 TYR A C 1
ATOM 1450 O O . TYR A 1 180 ? -6.618 5.618 -1.087 1.00 93.94 180 TYR A O 1
ATOM 1458 N N . ILE A 1 181 ? -5.537 7.537 -1.532 1.00 90.56 181 ILE A N 1
ATOM 1459 C CA . ILE A 1 181 ? -6.737 8.361 -1.741 1.00 90.56 181 ILE A CA 1
ATOM 1460 C C . ILE A 1 181 ? -7.500 7.894 -2.987 1.00 90.56 181 ILE A C 1
ATOM 1462 O O . ILE A 1 181 ? -8.693 7.630 -2.875 1.00 90.56 181 ILE A O 1
ATOM 1466 N N . ASN A 1 182 ? -6.782 7.694 -4.098 1.00 86.50 182 ASN A N 1
ATOM 1467 C CA . ASN A 1 182 ? -7.300 7.151 -5.358 1.00 86.50 182 ASN A CA 1
ATOM 1468 C C . ASN A 1 182 ? -6.662 5.773 -5.619 1.00 86.50 182 ASN A C 1
ATOM 1470 O O . ASN A 1 182 ? -5.682 5.671 -6.363 1.00 86.50 182 ASN A O 1
ATOM 1474 N N . PRO A 1 183 ? -7.104 4.707 -4.930 1.00 86.81 183 PRO A N 1
ATOM 1475 C CA . PRO A 1 183 ? -6.494 3.383 -5.064 1.00 86.81 183 PRO A CA 1
ATOM 1476 C C . PRO A 1 183 ? -6.682 2.740 -6.453 1.00 86.81 183 PRO A C 1
ATOM 1478 O O . PRO A 1 183 ? -5.985 1.783 -6.784 1.00 86.81 183 PRO A O 1
ATOM 1481 N N . GLU A 1 184 ? -7.605 3.255 -7.263 1.00 83.88 184 GLU A N 1
ATOM 1482 C CA . GLU A 1 184 ? -7.889 2.813 -8.629 1.00 83.88 184 GLU A CA 1
ATOM 1483 C C . GLU A 1 184 ? -6.892 3.339 -9.673 1.00 83.88 184 GLU A C 1
ATOM 1485 O 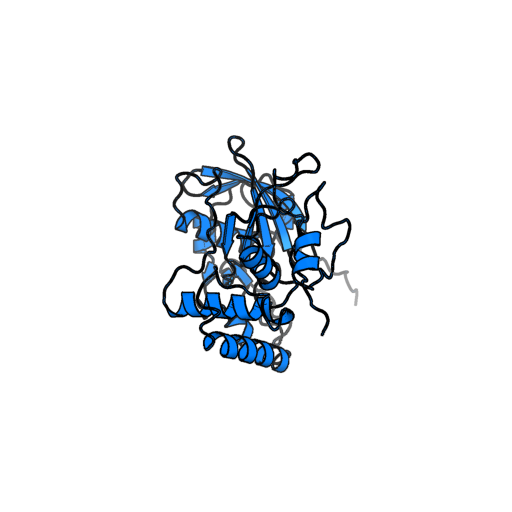O . GLU A 1 184 ? -6.797 2.783 -10.771 1.00 83.88 184 GLU A O 1
ATOM 1490 N N . ASP A 1 185 ? -6.155 4.406 -9.356 1.00 85.50 185 ASP A N 1
ATOM 1491 C CA . ASP A 1 185 ? -5.183 4.998 -10.269 1.00 85.50 185 ASP A CA 1
ATOM 1492 C C . ASP A 1 185 ? -3.993 4.052 -10.450 1.00 85.50 185 ASP A C 1
ATOM 1494 O O . ASP A 1 185 ? -3.341 3.690 -9.479 1.00 85.50 185 ASP A O 1
ATOM 1498 N N . ILE A 1 186 ? -3.659 3.695 -11.696 1.00 88.50 186 ILE A N 1
ATOM 1499 C CA . ILE A 1 186 ? -2.486 2.863 -12.015 1.00 88.50 186 ILE A CA 1
ATOM 1500 C C . ILE A 1 186 ? -1.451 3.709 -12.742 1.00 88.50 186 ILE A C 1
ATOM 1502 O O . ILE A 1 186 ? -1.563 3.973 -13.938 1.00 88.50 186 ILE A O 1
ATOM 1506 N N . ASN A 1 187 ? -0.450 4.163 -11.996 1.00 88.94 187 ASN A N 1
ATOM 1507 C CA . ASN A 1 187 ? 0.697 4.922 -12.495 1.00 88.94 187 ASN A CA 1
ATOM 1508 C C . ASN A 1 187 ? 1.860 4.871 -11.486 1.00 88.94 187 ASN A C 1
ATOM 1510 O O . ASN A 1 187 ? 1.724 4.293 -10.405 1.00 88.94 187 ASN A O 1
ATOM 1514 N N . SER A 1 188 ? 3.001 5.477 -11.818 1.00 91.12 188 SER A N 1
ATOM 1515 C CA . SER A 1 188 ? 4.184 5.460 -10.950 1.00 91.12 188 SER A CA 1
ATOM 1516 C C . SER A 1 188 ? 3.940 6.115 -9.585 1.00 91.12 188 SER A C 1
ATOM 1518 O O . SER A 1 188 ? 4.447 5.616 -8.591 1.00 91.12 188 SER A O 1
ATOM 1520 N N . LEU A 1 189 ? 3.128 7.170 -9.493 1.00 89.81 189 LEU A N 1
ATOM 1521 C CA . LEU A 1 189 ? 2.842 7.908 -8.250 1.00 89.81 189 LEU A CA 1
ATOM 1522 C C . LEU A 1 189 ? 1.735 7.274 -7.384 1.00 89.81 189 LEU A C 1
ATOM 1524 O O . LEU A 1 189 ? 1.446 7.755 -6.289 1.00 89.81 189 LEU A O 1
ATOM 1528 N N . SER A 1 190 ? 1.091 6.218 -7.876 1.00 91.12 190 SER A N 1
ATOM 1529 C CA . SER A 1 190 ? 0.018 5.504 -7.179 1.00 91.12 190 SER A CA 1
ATOM 1530 C C . SER A 1 190 ? 0.544 4.371 -6.289 1.00 91.12 190 SER A C 1
ATOM 1532 O O . SER A 1 190 ? 1.730 4.030 -6.329 1.00 91.12 190 SER A O 1
ATOM 1534 N N . ILE A 1 191 ? -0.366 3.700 -5.568 1.00 94.06 191 ILE A N 1
ATOM 1535 C CA . ILE A 1 191 ? -0.071 2.448 -4.848 1.00 94.06 191 ILE A CA 1
ATOM 1536 C C . ILE A 1 191 ? 0.651 1.426 -5.733 1.00 94.06 191 ILE A C 1
ATOM 1538 O O . ILE A 1 191 ? 1.525 0.704 -5.266 1.00 94.06 191 ILE A O 1
ATOM 1542 N N . TRP A 1 192 ? 0.331 1.382 -7.025 1.00 94.88 192 TRP A N 1
ATOM 1543 C CA . TRP A 1 192 ? 0.896 0.416 -7.957 1.00 94.88 192 TRP A CA 1
ATOM 1544 C C . TRP A 1 192 ? 2.358 0.668 -8.284 1.00 94.88 192 TRP A C 1
ATOM 1546 O O . TRP A 1 192 ? 3.116 -0.287 -8.431 1.00 94.88 192 TRP A O 1
ATOM 1556 N N . GLY A 1 193 ? 2.765 1.931 -8.392 1.00 94.44 193 GLY A N 1
ATOM 1557 C CA . GLY A 1 193 ? 4.170 2.258 -8.593 1.00 94.44 193 GLY A CA 1
ATOM 1558 C C . GLY A 1 193 ? 4.989 1.998 -7.340 1.00 94.44 193 GLY A C 1
ATOM 1559 O O . GLY A 1 193 ? 6.031 1.356 -7.419 1.00 94.44 193 GLY A O 1
ATOM 1560 N N . GLU A 1 194 ? 4.472 2.389 -6.177 1.00 95.75 194 GLU A N 1
ATOM 1561 C CA . GLU A 1 194 ? 5.144 2.138 -4.901 1.00 95.75 194 GLU A CA 1
ATOM 1562 C C . GLU A 1 194 ? 5.278 0.636 -4.603 1.00 95.75 194 GLU A C 1
ATOM 1564 O O . GLU A 1 194 ? 6.352 0.155 -4.242 1.00 95.75 194 GLU A O 1
ATOM 1569 N N . LEU A 1 195 ? 4.214 -0.144 -4.818 1.00 97.06 195 LEU A N 1
ATOM 1570 C CA . LEU A 1 195 ? 4.267 -1.594 -4.644 1.00 97.06 195 LEU A CA 1
ATOM 1571 C C . LEU A 1 195 ? 5.176 -2.276 -5.665 1.00 97.06 195 LEU A C 1
ATOM 1573 O O . LEU A 1 195 ? 5.799 -3.279 -5.314 1.00 97.06 195 LEU A O 1
ATOM 1577 N N . ALA A 1 196 ? 5.282 -1.751 -6.891 1.00 96.31 196 ALA A N 1
ATOM 1578 C CA . ALA A 1 196 ? 6.205 -2.286 -7.886 1.00 96.31 196 ALA A CA 1
ATOM 1579 C C . ALA A 1 196 ? 7.659 -2.133 -7.425 1.00 96.31 196 ALA A C 1
ATOM 1581 O O . ALA A 1 196 ? 8.436 -3.081 -7.530 1.00 96.31 196 ALA A O 1
ATOM 1582 N N . VAL A 1 197 ? 8.007 -0.987 -6.830 1.00 96.38 197 VAL A N 1
ATOM 1583 C CA . VAL A 1 197 ? 9.317 -0.804 -6.192 1.00 96.38 197 VAL A CA 1
ATOM 1584 C C . VAL A 1 197 ? 9.506 -1.804 -5.067 1.00 96.38 197 VAL A C 1
ATOM 1586 O O . VAL A 1 197 ? 10.509 -2.511 -5.059 1.00 96.38 197 VAL A O 1
ATOM 1589 N N . TYR A 1 198 ? 8.527 -1.935 -4.167 1.00 96.81 198 TYR A N 1
ATOM 1590 C CA . TYR A 1 198 ? 8.615 -2.893 -3.067 1.00 96.81 198 TYR A CA 1
ATOM 1591 C C . TYR A 1 198 ? 8.827 -4.343 -3.513 1.00 96.81 198 TYR A C 1
ATOM 1593 O O . TYR A 1 198 ? 9.522 -5.077 -2.812 1.00 96.81 198 TYR A O 1
ATOM 1601 N N . GLN A 1 199 ? 8.241 -4.767 -4.637 1.00 94.94 199 GLN A N 1
ATOM 1602 C CA . GLN A 1 199 ? 8.459 -6.121 -5.154 1.00 94.94 199 GLN A CA 1
ATOM 1603 C C . GLN A 1 199 ? 9.880 -6.293 -5.698 1.00 94.94 199 GLN A C 1
ATOM 1605 O O . GLN A 1 199 ? 10.541 -7.278 -5.375 1.00 94.94 199 GLN A O 1
ATOM 1610 N N . ASP A 1 200 ? 10.398 -5.316 -6.444 1.00 92.50 200 ASP A N 1
ATOM 1611 C CA . ASP A 1 200 ? 11.724 -5.442 -7.056 1.00 92.50 200 ASP A CA 1
ATOM 1612 C C . ASP A 1 200 ? 12.871 -5.327 -6.051 1.00 92.50 200 ASP A C 1
ATOM 1614 O O . ASP A 1 200 ? 13.885 -6.017 -6.197 1.00 92.50 200 ASP A O 1
ATOM 1618 N N . VAL A 1 201 ? 12.701 -4.499 -5.016 1.00 92.00 201 VAL A N 1
ATOM 1619 C CA . VAL A 1 201 ? 13.700 -4.302 -3.954 1.00 92.00 201 VAL A CA 1
ATOM 1620 C C . VAL A 1 201 ? 13.666 -5.388 -2.880 1.00 92.00 201 VAL A C 1
ATOM 1622 O O . VAL A 1 201 ? 14.605 -5.486 -2.090 1.00 92.00 201 VAL A O 1
ATOM 1625 N N . GLN A 1 202 ? 12.617 -6.221 -2.830 1.00 84.38 202 GLN A N 1
ATOM 1626 C CA . GLN A 1 202 ? 12.461 -7.253 -1.799 1.00 84.38 202 GLN A CA 1
ATOM 1627 C C . GLN A 1 202 ? 13.665 -8.204 -1.746 1.00 84.38 202 GLN A C 1
ATOM 1629 O O . GLN A 1 202 ? 14.084 -8.612 -0.663 1.00 84.38 202 GLN A O 1
ATOM 1634 N N . SER A 1 203 ? 14.231 -8.547 -2.906 1.00 80.00 203 SER A N 1
ATOM 1635 C CA . SER A 1 203 ? 15.397 -9.431 -3.006 1.00 80.00 203 SER A CA 1
ATOM 1636 C C . SER A 1 203 ? 16.742 -8.709 -2.860 1.00 80.00 203 SER A C 1
ATOM 1638 O O . SER A 1 203 ? 17.767 -9.376 -2.782 1.00 80.00 203 SER A O 1
ATOM 1640 N N . GLU A 1 204 ? 16.763 -7.374 -2.862 1.00 81.62 204 GLU A N 1
ATOM 1641 C CA . GLU A 1 204 ? 17.977 -6.562 -3.075 1.00 81.62 204 GLU A CA 1
ATOM 1642 C C . GLU A 1 204 ? 18.617 -6.046 -1.774 1.00 81.62 204 GLU A C 1
ATOM 1644 O O . GLU A 1 204 ? 19.584 -5.291 -1.810 1.00 81.62 204 GLU A O 1
ATOM 1649 N N . ASN A 1 205 ? 18.111 -6.467 -0.608 1.00 87.88 205 ASN A N 1
ATOM 1650 C CA . ASN A 1 205 ? 18.577 -6.029 0.715 1.00 87.88 205 ASN A CA 1
ATOM 1651 C C . ASN A 1 205 ? 18.811 -4.504 0.785 1.00 87.88 205 ASN A C 1
ATOM 1653 O O . ASN A 1 205 ? 19.920 -4.044 1.053 1.00 87.88 205 ASN A O 1
ATOM 1657 N N . ILE A 1 206 ? 17.774 -3.711 0.508 1.00 95.12 206 ILE A N 1
ATOM 1658 C CA . ILE A 1 206 ? 17.860 -2.247 0.581 1.00 95.12 206 ILE A CA 1
ATOM 1659 C C . ILE A 1 206 ? 17.792 -1.792 2.037 1.00 95.12 206 ILE A C 1
ATOM 1661 O O . ILE A 1 206 ? 16.863 -2.131 2.776 1.00 95.12 206 ILE A O 1
ATOM 1665 N N . ASN A 1 207 ? 18.787 -1.018 2.460 1.00 94.75 207 ASN A N 1
ATOM 1666 C CA . ASN A 1 207 ? 19.045 -0.805 3.882 1.00 94.75 207 ASN A CA 1
ATOM 1667 C C . ASN A 1 207 ? 18.282 0.376 4.508 1.00 94.75 207 ASN A C 1
ATOM 1669 O O . ASN A 1 207 ? 18.168 0.457 5.734 1.00 94.75 207 ASN A O 1
ATOM 1673 N N . ASN A 1 208 ? 17.728 1.260 3.679 1.00 95.56 208 ASN A N 1
ATOM 1674 C CA . ASN A 1 208 ? 17.146 2.529 4.106 1.00 95.56 208 ASN A CA 1
ATOM 1675 C C . ASN A 1 208 ? 15.754 2.802 3.507 1.00 95.56 208 ASN A C 1
ATOM 1677 O O . ASN A 1 208 ? 15.396 3.945 3.232 1.00 95.56 208 ASN A O 1
ATOM 1681 N N . ILE A 1 209 ? 14.946 1.753 3.349 1.00 96.06 209 ILE A N 1
ATOM 1682 C CA . ILE A 1 209 ? 13.500 1.860 3.098 1.00 96.06 209 ILE A CA 1
ATOM 1683 C C . ILE A 1 209 ? 12.722 1.084 4.173 1.00 96.06 209 ILE A C 1
ATOM 1685 O O . ILE A 1 209 ? 13.241 0.081 4.687 1.00 96.06 209 ILE A O 1
ATOM 1689 N N . PRO A 1 210 ? 11.502 1.510 4.554 1.00 95.88 210 PRO A N 1
ATOM 1690 C CA . PRO A 1 210 ? 10.638 0.743 5.445 1.00 95.88 210 PRO A CA 1
ATOM 1691 C C . PRO A 1 210 ? 10.399 -0.657 4.888 1.00 95.88 210 PRO A C 1
ATOM 1693 O O . PRO A 1 210 ? 10.203 -0.812 3.687 1.00 95.88 210 PRO A O 1
ATOM 1696 N N . ALA A 1 211 ? 10.381 -1.687 5.732 1.00 95.25 211 ALA A N 1
ATOM 1697 C CA . ALA A 1 211 ? 9.937 -2.999 5.269 1.00 95.25 211 ALA A CA 1
ATOM 1698 C C . ALA A 1 211 ? 8.435 -2.966 4.938 1.00 95.25 211 ALA A C 1
ATOM 1700 O O . ALA A 1 211 ? 7.632 -2.533 5.764 1.00 95.25 211 ALA A O 1
ATOM 1701 N N . LEU A 1 212 ? 8.045 -3.467 3.764 1.00 97.31 212 LEU A N 1
ATOM 1702 C CA . LEU A 1 212 ? 6.646 -3.771 3.472 1.00 97.31 212 LEU A CA 1
ATOM 1703 C C . LEU A 1 212 ? 6.264 -5.080 4.170 1.00 97.31 212 LEU A C 1
ATOM 1705 O O . LEU A 1 212 ? 6.918 -6.102 3.966 1.00 97.31 212 LEU A O 1
ATOM 1709 N N . PHE A 1 213 ? 5.214 -5.059 4.987 1.00 97.50 213 PHE A N 1
ATOM 1710 C CA . PHE A 1 213 ? 4.717 -6.243 5.689 1.00 97.50 213 PHE A CA 1
ATOM 1711 C C . PHE A 1 213 ? 3.557 -6.891 4.940 1.00 97.50 213 PHE A C 1
ATOM 1713 O O . PHE A 1 213 ? 3.642 -8.059 4.549 1.00 97.50 213 PHE A O 1
ATOM 1720 N N . LEU A 1 214 ? 2.493 -6.116 4.731 1.00 97.94 214 LEU A N 1
ATOM 1721 C CA . LEU A 1 214 ? 1.262 -6.531 4.065 1.00 97.94 214 LEU A CA 1
ATOM 1722 C C . LEU A 1 214 ? 0.814 -5.423 3.112 1.00 97.94 214 LEU A C 1
ATOM 1724 O O . LEU A 1 214 ? 0.953 -4.246 3.438 1.00 97.94 214 LEU A O 1
ATOM 1728 N N . ALA A 1 215 ? 0.212 -5.774 1.984 1.00 97.81 215 ALA A N 1
ATOM 1729 C CA . ALA A 1 215 ? -0.501 -4.811 1.156 1.00 97.81 215 ALA A CA 1
ATOM 1730 C C . ALA A 1 215 ? -1.718 -5.434 0.498 1.00 97.81 215 ALA A C 1
ATOM 1732 O O . ALA A 1 215 ? -1.667 -6.576 0.039 1.00 97.81 215 ALA A O 1
ATOM 1733 N N . ASN A 1 216 ? -2.768 -4.629 0.381 1.00 96.25 216 ASN A N 1
ATOM 1734 C CA . ASN A 1 216 ? -3.865 -4.913 -0.517 1.00 96.25 216 ASN A CA 1
ATOM 1735 C C . ASN A 1 216 ? -3.868 -3.862 -1.634 1.00 96.25 216 ASN A C 1
ATOM 1737 O O . ASN A 1 216 ? -4.354 -2.751 -1.399 1.00 96.25 216 ASN A O 1
ATOM 1741 N N . PRO A 1 217 ? -3.318 -4.166 -2.830 1.00 91.81 217 PRO A N 1
ATOM 1742 C CA . PRO A 1 217 ? -3.497 -3.288 -3.982 1.00 91.81 217 PRO A CA 1
ATOM 1743 C C . PRO A 1 217 ? -4.993 -3.191 -4.322 1.00 91.81 217 PRO A C 1
ATOM 1745 O O . PRO A 1 217 ? -5.483 -2.097 -4.588 1.00 91.81 217 PRO A O 1
ATOM 1748 N N . ILE A 1 218 ? -5.694 -4.335 -4.223 1.00 88.69 218 ILE A N 1
ATOM 1749 C CA . ILE A 1 218 ? -7.141 -4.529 -4.035 1.00 88.69 218 ILE A CA 1
ATOM 1750 C C . ILE A 1 218 ? -8.012 -3.328 -3.678 1.00 88.69 218 ILE A C 1
ATOM 1752 O O . ILE A 1 218 ? -7.937 -2.937 -2.523 1.00 88.69 218 ILE A O 1
ATOM 1756 N N . CYS A 1 219 ? -8.880 -2.774 -4.523 1.00 86.38 219 CYS A N 1
ATOM 1757 C CA . CYS A 1 219 ? -9.901 -1.830 -4.077 1.00 86.38 219 CYS A CA 1
ATOM 1758 C C . CYS A 1 219 ? -11.285 -2.201 -4.603 1.00 86.38 219 CYS A C 1
ATOM 1760 O O . CYS A 1 219 ? -11.425 -2.757 -5.692 1.00 86.38 219 CYS A O 1
ATOM 1762 N N . VAL A 1 220 ? -12.303 -1.941 -3.783 1.00 83.62 220 VAL A N 1
ATOM 1763 C CA . VAL A 1 220 ? -13.700 -2.301 -4.056 1.00 83.62 220 VAL A CA 1
ATOM 1764 C C . VAL A 1 220 ? -14.579 -1.096 -3.765 1.00 83.62 220 VAL A C 1
ATOM 1766 O O . VAL A 1 220 ? -14.498 -0.529 -2.674 1.00 83.62 220 VAL A O 1
ATOM 1769 N N . LYS A 1 221 ? -15.415 -0.713 -4.735 1.00 82.44 221 LYS A N 1
ATOM 1770 C CA . LYS A 1 221 ? -16.419 0.346 -4.579 1.00 82.44 221 LYS A CA 1
ATOM 1771 C C . LYS A 1 221 ? -17.507 -0.094 -3.608 1.00 82.44 221 LYS A C 1
ATOM 1773 O O . LYS A 1 221 ? -17.989 -1.225 -3.692 1.00 82.44 221 LYS A O 1
ATOM 1778 N N . VAL A 1 222 ? -17.907 0.806 -2.718 1.00 81.44 222 VAL A N 1
ATOM 1779 C CA . VAL A 1 222 ? -18.937 0.531 -1.714 1.00 81.44 222 VAL A CA 1
ATOM 1780 C C . VAL A 1 222 ? -19.970 1.644 -1.629 1.00 81.44 222 VAL A C 1
ATOM 1782 O O . VAL A 1 222 ? -19.608 2.813 -1.710 1.00 81.44 222 VAL A O 1
ATOM 1785 N N . GLU A 1 223 ? -21.231 1.277 -1.420 1.00 83.00 223 GLU A N 1
ATOM 1786 C CA . GLU A 1 223 ? -22.283 2.157 -0.887 1.00 83.00 223 GLU A CA 1
ATOM 1787 C C . GLU A 1 223 ? -22.417 1.938 0.615 1.00 83.00 223 GLU A C 1
ATOM 1789 O O . GLU A 1 223 ? -22.340 0.816 1.111 1.00 83.00 223 GLU A O 1
ATOM 1794 N N . ASP A 1 224 ? -22.656 3.017 1.338 1.00 83.62 224 ASP A N 1
ATOM 1795 C CA . ASP A 1 224 ? -22.970 3.075 2.747 1.00 83.62 224 ASP A CA 1
ATOM 1796 C C . ASP A 1 224 ? -24.449 3.414 2.915 1.00 83.62 224 ASP A C 1
ATOM 1798 O O . ASP A 1 224 ? -24.857 4.572 2.865 1.00 83.62 224 ASP A O 1
ATOM 1802 N N . LYS A 1 225 ? -25.253 2.388 3.220 1.00 82.00 225 LYS A N 1
ATOM 1803 C CA . LYS A 1 225 ? -26.714 2.493 3.387 1.00 82.00 225 LYS A CA 1
ATOM 1804 C C . LYS A 1 225 ? -27.173 3.506 4.440 1.00 82.00 225 LYS A C 1
ATOM 1806 O O . LYS A 1 225 ? -28.371 3.716 4.596 1.00 82.00 225 LYS A O 1
ATOM 1811 N N . THR A 1 226 ? -26.258 4.040 5.247 1.00 78.25 226 THR A N 1
ATOM 1812 C CA . THR A 1 226 ? -26.576 5.046 6.269 1.00 78.25 226 THR A CA 1
ATOM 1813 C C . THR A 1 226 ? -26.469 6.480 5.765 1.00 78.25 226 THR A C 1
ATOM 1815 O O . THR A 1 226 ? -26.871 7.394 6.482 1.00 78.25 226 THR A O 1
ATOM 1818 N N . LYS A 1 227 ? -25.939 6.696 4.557 1.00 74.25 227 LYS A N 1
ATOM 1819 C CA . LYS A 1 227 ? -25.897 8.010 3.926 1.00 74.25 227 LYS A CA 1
ATOM 1820 C C . LYS A 1 227 ? -27.194 8.233 3.155 1.00 74.25 227 LYS A C 1
ATOM 1822 O O . LYS A 1 227 ? -27.454 7.586 2.150 1.00 74.25 227 LYS A O 1
ATOM 1827 N N . GLU A 1 228 ? -28.018 9.155 3.640 1.00 63.62 228 GLU A N 1
ATOM 1828 C CA . GLU A 1 228 ? -29.170 9.651 2.890 1.00 63.62 228 GLU A CA 1
ATOM 1829 C C . GLU A 1 228 ? -28.731 10.858 2.053 1.00 63.62 228 GLU A C 1
ATOM 1831 O O . GLU A 1 228 ? -28.387 11.912 2.592 1.00 63.62 228 GLU A O 1
ATOM 1836 N N . TYR A 1 229 ? -28.731 10.713 0.729 1.00 59.78 229 TYR A N 1
ATOM 1837 C CA . TYR A 1 229 ? -28.525 11.832 -0.188 1.00 59.78 229 TYR A CA 1
ATOM 1838 C C . TYR A 1 229 ? -29.857 12.557 -0.385 1.00 59.78 229 TYR A C 1
ATOM 1840 O O . TYR A 1 229 ? -30.700 12.132 -1.170 1.00 59.78 229 TYR A O 1
ATOM 1848 N N . THR A 1 230 ? -30.082 13.630 0.375 1.00 49.38 230 THR A N 1
ATOM 1849 C CA . THR A 1 230 ? -31.354 14.373 0.344 1.00 49.38 230 THR A CA 1
ATOM 1850 C C . THR A 1 230 ? -31.465 15.354 -0.823 1.00 49.38 230 THR A C 1
ATOM 1852 O O . THR A 1 230 ? -32.563 15.821 -1.112 1.00 49.38 230 THR A O 1
AT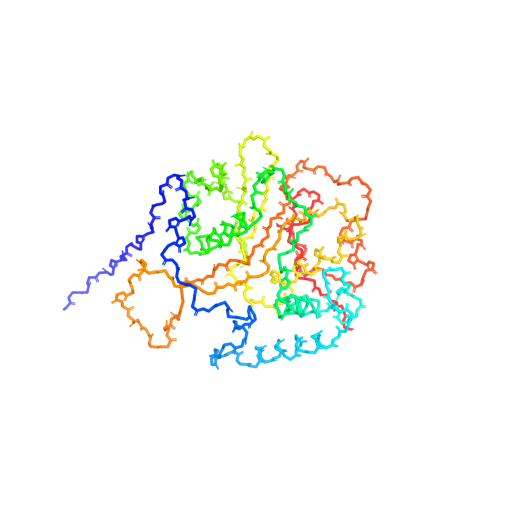OM 1855 N N . GLU A 1 231 ? -30.362 15.670 -1.505 1.00 49.25 231 GLU A N 1
ATOM 1856 C CA . GLU A 1 231 ? -30.327 16.634 -2.607 1.00 49.25 231 GLU A CA 1
ATOM 1857 C C . GLU A 1 231 ? -29.412 16.118 -3.733 1.00 49.25 231 GLU A C 1
ATOM 1859 O O . GLU A 1 231 ? -28.206 15.953 -3.550 1.00 49.25 231 GLU A O 1
ATOM 1864 N N . VAL A 1 232 ? -30.003 15.838 -4.900 1.00 49.12 232 VAL A N 1
ATOM 1865 C CA . VAL A 1 232 ? -29.286 15.540 -6.151 1.00 49.12 232 VAL A CA 1
ATOM 1866 C C . VAL A 1 232 ? -28.988 16.884 -6.809 1.00 49.12 232 VAL A C 1
ATOM 1868 O O . VAL A 1 232 ? -29.875 17.483 -7.416 1.00 49.12 232 VAL A O 1
ATOM 1871 N N . PHE A 1 233 ? -27.777 17.403 -6.612 1.00 46.50 233 PHE A N 1
ATOM 1872 C CA . PHE A 1 233 ? -27.403 18.737 -7.096 1.00 46.50 233 PHE A CA 1
ATOM 1873 C C . PHE A 1 233 ? -26.989 18.773 -8.566 1.00 46.50 233 PHE A C 1
ATOM 1875 O O . PHE A 1 233 ? -27.081 19.832 -9.181 1.00 46.50 233 PHE A O 1
ATOM 1882 N N . ASP A 1 234 ? -26.618 17.633 -9.144 1.00 44.84 234 ASP A N 1
ATOM 1883 C CA . ASP A 1 234 ? -26.363 17.518 -10.572 1.00 44.84 234 ASP A CA 1
ATOM 1884 C C . ASP A 1 234 ? -26.634 16.083 -11.031 1.00 44.84 234 ASP A C 1
ATOM 1886 O O . ASP A 1 234 ? -26.192 15.122 -10.398 1.00 44.84 234 ASP A O 1
ATOM 1890 N N . VAL A 1 235 ? -27.383 15.918 -12.121 1.00 44.50 235 VAL A N 1
ATOM 1891 C CA . VAL A 1 235 ? -27.696 14.585 -12.676 1.00 44.50 235 VAL A CA 1
ATOM 1892 C C . VAL A 1 235 ? -26.429 13.932 -13.253 1.00 44.50 235 VAL A C 1
ATOM 1894 O O . VAL A 1 235 ? -26.353 12.709 -13.352 1.00 44.50 235 VAL A O 1
ATOM 1897 N N . ASP A 1 236 ? -25.412 14.749 -13.543 1.00 38.69 236 ASP A N 1
ATOM 1898 C CA . ASP A 1 236 ? -24.077 14.343 -13.987 1.00 38.69 236 ASP A CA 1
ATOM 1899 C C . ASP A 1 236 ? -23.107 14.039 -12.815 1.00 38.69 236 ASP A C 1
ATOM 1901 O O . ASP A 1 236 ? -22.009 13.531 -13.040 1.00 38.69 236 ASP A O 1
ATOM 1905 N N . GLU A 1 237 ? -23.509 14.291 -11.558 1.00 42.53 237 GLU A N 1
ATOM 1906 C CA . GLU A 1 237 ? -22.744 13.991 -10.329 1.00 42.53 237 GLU A CA 1
ATOM 1907 C C . GLU A 1 237 ? -23.349 12.840 -9.503 1.00 42.53 237 GLU A C 1
ATOM 1909 O O . GLU A 1 237 ? -23.042 12.685 -8.316 1.00 42.53 237 GLU A O 1
ATOM 1914 N N . ILE A 1 238 ? -24.193 11.994 -10.106 1.00 45.16 238 ILE A N 1
ATOM 1915 C CA . ILE A 1 238 ? -24.621 10.743 -9.468 1.00 45.16 238 ILE A CA 1
ATOM 1916 C C . ILE A 1 238 ? -23.376 9.867 -9.287 1.00 45.16 238 ILE A C 1
ATOM 1918 O O . ILE A 1 238 ? -22.919 9.178 -10.198 1.00 45.16 238 ILE A O 1
ATOM 1922 N N . LYS A 1 239 ? -22.781 9.912 -8.093 1.00 51.88 239 LYS A N 1
ATOM 1923 C CA . LYS A 1 239 ? -21.775 8.934 -7.698 1.00 51.88 239 LYS A CA 1
ATOM 1924 C C . LYS A 1 239 ? -22.508 7.631 -7.426 1.00 51.88 239 LYS A C 1
ATOM 1926 O O . LYS A 1 239 ? -23.193 7.514 -6.418 1.00 51.88 239 LYS A O 1
ATOM 1931 N N . ASP A 1 240 ? -22.302 6.637 -8.283 1.00 61.28 240 ASP A N 1
ATOM 1932 C CA . ASP A 1 240 ? -22.825 5.273 -8.096 1.00 61.28 240 ASP A CA 1
ATOM 1933 C C . ASP A 1 240 ? -22.258 4.561 -6.838 1.00 61.28 240 ASP A C 1
ATOM 1935 O O . ASP A 1 240 ? -22.471 3.367 -6.657 1.00 61.28 240 ASP A O 1
ATOM 1939 N N . PHE A 1 241 ? -21.443 5.230 -6.008 1.00 72.12 241 PHE A N 1
ATOM 1940 C CA . PHE A 1 241 ? -20.789 4.663 -4.825 1.00 72.12 241 PHE A CA 1
ATOM 1941 C C . PHE A 1 241 ? -20.257 5.748 -3.867 1.00 72.12 241 PHE A C 1
ATOM 1943 O O . PHE A 1 241 ? -19.904 6.855 -4.276 1.00 72.12 241 PHE A O 1
ATOM 1950 N N . ASP A 1 242 ? -20.106 5.387 -2.591 1.00 76.38 242 ASP A N 1
ATOM 1951 C CA . ASP A 1 242 ? -19.727 6.281 -1.485 1.00 76.38 242 ASP A CA 1
ATOM 1952 C C . ASP A 1 242 ? -18.230 6.293 -1.169 1.00 76.38 242 ASP A C 1
ATOM 1954 O O . ASP A 1 242 ? -17.742 7.171 -0.456 1.00 76.38 242 ASP A O 1
ATOM 1958 N N . GLY A 1 243 ? -17.483 5.310 -1.670 1.00 82.25 243 GLY A N 1
ATOM 1959 C CA . GLY A 1 243 ? -16.035 5.250 -1.521 1.00 82.25 243 GLY A CA 1
ATOM 1960 C C . GLY A 1 243 ? -15.455 3.887 -1.868 1.00 82.25 243 GLY A C 1
ATOM 1961 O O . GLY A 1 243 ? -16.089 3.071 -2.538 1.00 82.25 243 GLY A O 1
ATOM 1962 N N . TYR A 1 244 ? -14.237 3.640 -1.383 1.00 86.19 244 TYR A N 1
ATOM 1963 C CA . TYR A 1 244 ? -13.493 2.411 -1.645 1.00 86.19 244 TYR A CA 1
ATOM 1964 C C . TYR A 1 244 ? -13.057 1.723 -0.353 1.00 86.19 244 TYR A C 1
ATOM 1966 O O . TYR A 1 244 ? -12.478 2.370 0.524 1.00 86.19 244 TYR A O 1
ATOM 1974 N N . LYS A 1 245 ? -13.248 0.404 -0.278 1.00 90.81 245 LYS A N 1
ATOM 1975 C CA . LYS A 1 245 ? -12.478 -0.492 0.598 1.00 90.81 245 LYS A CA 1
ATOM 1976 C C . LYS A 1 245 ? -11.170 -0.897 -0.081 1.00 90.81 245 LYS A C 1
ATOM 1978 O O . LYS A 1 245 ? -11.085 -0.871 -1.306 1.00 90.81 245 LYS A O 1
ATOM 1983 N N . GLY A 1 246 ? -10.184 -1.314 0.709 1.00 92.19 246 GLY A N 1
ATOM 1984 C CA . GLY A 1 246 ? -8.890 -1.795 0.220 1.00 92.19 246 GLY A CA 1
ATOM 1985 C C . GLY A 1 246 ? -7.937 -0.671 -0.206 1.00 92.19 246 GLY A C 1
ATOM 1986 O O . GLY A 1 246 ? -8.098 0.470 0.224 1.00 92.19 246 GLY A O 1
ATOM 1987 N N . GLY A 1 247 ? -6.910 -0.958 -1.003 1.00 93.38 247 GLY A N 1
ATOM 1988 C CA . GLY A 1 247 ? -5.936 0.027 -1.472 1.00 93.38 247 GLY A CA 1
ATOM 1989 C C . GLY A 1 247 ? -5.113 0.599 -0.322 1.00 93.38 247 GLY A C 1
ATOM 1990 O O . GLY A 1 247 ? -5.181 1.798 -0.030 1.00 93.38 247 GLY A O 1
ATOM 1991 N N . TRP A 1 248 ? -4.390 -0.271 0.377 1.00 97.56 248 TRP A N 1
ATOM 1992 C CA . TRP A 1 248 ? -3.595 0.082 1.550 1.00 97.56 248 TRP A CA 1
ATOM 1993 C C . TRP A 1 248 ? -2.304 -0.733 1.637 1.00 97.56 248 TRP A C 1
ATOM 1995 O O . TRP A 1 248 ? -2.199 -1.837 1.099 1.00 97.56 248 TRP A O 1
ATOM 2005 N N . THR A 1 249 ? -1.331 -0.199 2.372 1.00 98.38 249 THR A N 1
ATOM 2006 C CA . THR A 1 249 ? -0.105 -0.904 2.766 1.00 98.38 249 THR A CA 1
ATOM 2007 C C . THR A 1 249 ? 0.097 -0.834 4.276 1.00 98.38 249 THR A C 1
ATOM 2009 O O . THR A 1 249 ? -0.292 0.133 4.930 1.00 98.38 249 THR A O 1
ATOM 2012 N N . ILE A 1 250 ? 0.700 -1.883 4.830 1.00 98.56 250 ILE A N 1
ATOM 2013 C CA . ILE A 1 250 ? 1.236 -1.945 6.187 1.00 98.56 250 ILE A CA 1
ATOM 2014 C C . ILE A 1 250 ? 2.748 -2.047 6.062 1.00 98.56 250 ILE A C 1
ATOM 2016 O O . ILE A 1 250 ? 3.270 -3.039 5.547 1.00 98.56 250 ILE A O 1
ATOM 2020 N N . VAL A 1 251 ? 3.440 -1.030 6.554 1.00 97.69 251 VAL A N 1
ATOM 2021 C CA . VAL A 1 251 ? 4.896 -0.922 6.502 1.00 97.69 251 VAL A CA 1
ATOM 2022 C C . VAL A 1 251 ? 5.480 -0.757 7.900 1.00 97.69 251 VAL A C 1
ATOM 2024 O O . VAL A 1 251 ? 4.790 -0.436 8.874 1.00 97.69 251 VAL A O 1
ATOM 2027 N N . GLU A 1 252 ? 6.777 -1.001 7.999 1.00 97.00 252 GLU A N 1
ATOM 2028 C CA . GLU A 1 252 ? 7.581 -0.691 9.172 1.00 97.00 252 GLU A CA 1
ATOM 2029 C C . GLU A 1 252 ? 7.402 0.770 9.593 1.00 97.00 252 GLU A C 1
ATOM 2031 O O . GLU A 1 252 ? 7.486 1.688 8.778 1.00 97.00 252 GLU A O 1
ATOM 2036 N N . TYR A 1 253 ? 7.141 0.989 10.881 1.00 97.38 253 TYR A N 1
ATOM 2037 C CA . TYR A 1 253 ? 7.078 2.337 11.425 1.00 97.38 253 TYR A CA 1
ATOM 2038 C C . TYR A 1 253 ? 8.494 2.863 11.666 1.00 97.38 253 TYR A C 1
ATOM 2040 O O . TYR A 1 253 ? 9.223 2.323 12.497 1.00 97.38 253 TYR A O 1
ATOM 2048 N N . ILE A 1 254 ? 8.854 3.929 10.955 1.00 96.12 254 ILE A N 1
ATOM 2049 C CA . ILE A 1 254 ? 10.164 4.575 11.037 1.00 96.12 254 ILE A CA 1
ATOM 2050 C C . ILE A 1 254 ? 10.058 5.895 11.806 1.00 96.12 254 ILE A C 1
ATOM 2052 O O . ILE A 1 254 ? 9.102 6.655 11.649 1.00 96.12 254 ILE A O 1
ATOM 2056 N N . THR A 1 255 ? 11.070 6.180 12.620 1.00 94.94 255 THR A N 1
ATOM 2057 C CA . THR A 1 255 ? 11.294 7.469 13.290 1.00 94.94 255 THR A CA 1
ATOM 2058 C C . THR A 1 255 ? 12.652 8.046 12.899 1.00 94.94 255 THR A C 1
ATOM 2060 O O . THR A 1 255 ? 13.488 7.3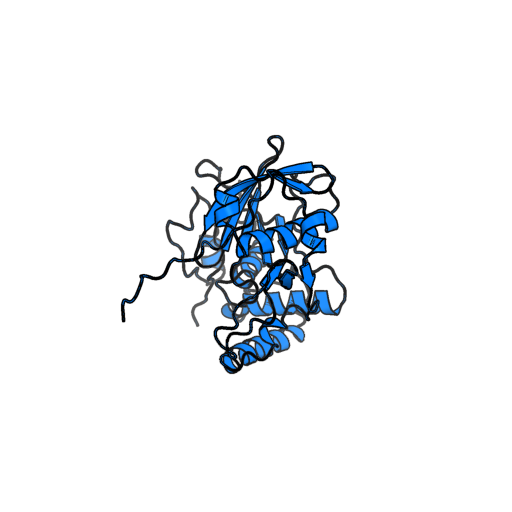55 12.316 1.00 94.94 255 THR A O 1
ATOM 2063 N N . LYS A 1 256 ? 12.912 9.311 13.250 1.00 93.56 256 LYS A N 1
ATOM 2064 C CA . LYS A 1 256 ? 14.199 9.970 12.961 1.00 93.56 256 LYS A CA 1
ATOM 2065 C C . LYS A 1 256 ? 15.390 9.261 13.615 1.00 93.56 256 LYS A C 1
ATOM 2067 O O . LYS A 1 256 ? 16.504 9.348 13.115 1.00 93.56 256 LYS A O 1
ATOM 2072 N N . GLU A 1 257 ? 15.142 8.555 14.712 1.00 94.50 257 GLU A N 1
ATOM 2073 C CA . GLU A 1 257 ? 16.122 7.813 15.504 1.00 94.50 257 GLU A CA 1
ATOM 2074 C C . GLU A 1 257 ? 16.269 6.354 15.050 1.00 94.50 257 GLU A C 1
ATOM 2076 O O . GLU A 1 257 ? 17.087 5.617 15.601 1.00 94.50 257 GLU A O 1
ATOM 2081 N N . THR A 1 258 ? 15.473 5.907 14.074 1.00 94.00 258 THR A N 1
ATOM 2082 C CA . THR A 1 258 ? 15.529 4.522 13.602 1.00 94.00 258 THR A CA 1
ATOM 2083 C C . THR A 1 258 ? 16.861 4.274 12.889 1.00 94.00 258 THR A C 1
ATOM 2085 O O . THR A 1 258 ? 17.161 4.952 11.902 1.00 94.00 258 THR A O 1
ATOM 2088 N N . PRO A 1 259 ? 17.681 3.312 13.352 1.00 92.81 259 PRO A N 1
ATOM 2089 C CA . PRO A 1 259 ? 18.961 3.028 12.722 1.00 92.81 259 PRO A CA 1
ATOM 2090 C C . PRO A 1 259 ? 18.756 2.412 11.336 1.00 92.81 259 PRO A C 1
ATOM 2092 O O . PRO A 1 259 ? 17.826 1.632 11.118 1.00 92.81 259 PRO A O 1
ATOM 2095 N N . VAL A 1 260 ? 19.651 2.730 10.400 1.00 92.12 260 VAL A N 1
ATOM 2096 C CA . VAL A 1 260 ? 19.711 2.074 9.083 1.00 92.12 260 VAL A CA 1
ATOM 2097 C C . VAL A 1 260 ? 19.947 0.574 9.275 1.00 92.12 260 VAL A C 1
ATOM 2099 O O . VAL A 1 260 ? 20.697 0.162 10.170 1.00 92.12 260 VAL A O 1
ATOM 2102 N N . LYS A 1 261 ? 19.305 -0.256 8.447 1.00 93.19 261 LYS A N 1
ATOM 2103 C CA . LYS A 1 261 ? 19.476 -1.713 8.499 1.00 93.19 261 LYS A CA 1
ATOM 2104 C C . LYS A 1 261 ? 20.935 -2.072 8.214 1.00 93.19 261 LYS A C 1
ATOM 2106 O O . LYS A 1 261 ? 21.613 -1.435 7.413 1.00 93.19 261 LYS A O 1
ATOM 2111 N N . LYS A 1 262 ? 21.450 -3.088 8.910 1.00 91.38 262 LYS A N 1
ATOM 2112 C CA . LYS A 1 262 ? 22.843 -3.517 8.735 1.00 91.38 262 LYS A CA 1
ATOM 2113 C C . LYS A 1 262 ? 23.014 -4.262 7.412 1.00 91.38 262 LYS A C 1
ATOM 2115 O O . LYS A 1 262 ? 22.297 -5.225 7.156 1.00 91.38 262 LYS A O 1
ATOM 2120 N N . GLY A 1 263 ? 24.046 -3.882 6.658 1.00 88.00 263 GLY A N 1
ATOM 2121 C CA . GLY A 1 263 ? 24.346 -4.460 5.347 1.00 88.00 263 GLY A CA 1
ATOM 2122 C C . GLY A 1 263 ? 23.376 -3.982 4.266 1.00 88.00 263 GLY A C 1
ATOM 2123 O O . GLY A 1 263 ? 22.377 -3.345 4.575 1.00 88.00 263 GLY A O 1
ATOM 2124 N N . GLY A 1 264 ? 23.681 -4.287 3.003 1.00 89.06 264 GLY A N 1
ATOM 2125 C CA . GLY A 1 264 ? 22.852 -3.863 1.873 1.00 89.06 264 GLY A CA 1
ATOM 2126 C C . GLY A 1 264 ? 23.230 -2.503 1.288 1.00 89.06 264 GLY A C 1
ATOM 2127 O O . GLY A 1 264 ? 24.034 -1.773 1.871 1.00 89.06 264 GLY A O 1
ATOM 2128 N N . ILE A 1 265 ? 22.659 -2.183 0.128 1.00 94.81 265 ILE A N 1
ATOM 2129 C CA . ILE A 1 265 ? 22.872 -0.906 -0.572 1.00 94.81 265 ILE A CA 1
ATOM 2130 C C . ILE A 1 265 ? 21.785 0.104 -0.193 1.00 94.81 265 ILE A C 1
ATOM 2132 O O . ILE A 1 265 ? 20.718 -0.276 0.303 1.00 94.81 265 ILE A O 1
ATOM 2136 N N . SER A 1 266 ? 22.049 1.393 -0.410 1.00 94.75 266 SER A N 1
ATOM 2137 C CA . SER A 1 266 ? 21.007 2.406 -0.248 1.00 94.75 266 SER A CA 1
ATOM 2138 C C . SER A 1 266 ? 20.003 2.345 -1.404 1.00 94.75 266 SER A C 1
ATOM 2140 O O . SER A 1 266 ? 20.313 1.871 -2.499 1.00 94.75 266 SER A O 1
ATOM 2142 N N . PHE A 1 267 ? 18.799 2.867 -1.186 1.00 95.44 267 PHE A N 1
ATOM 2143 C CA . PHE A 1 267 ? 17.786 2.988 -2.230 1.00 95.44 267 PHE A CA 1
ATOM 2144 C C . PHE A 1 267 ? 18.288 3.819 -3.414 1.00 95.44 267 PHE A C 1
ATOM 2146 O O . PHE A 1 2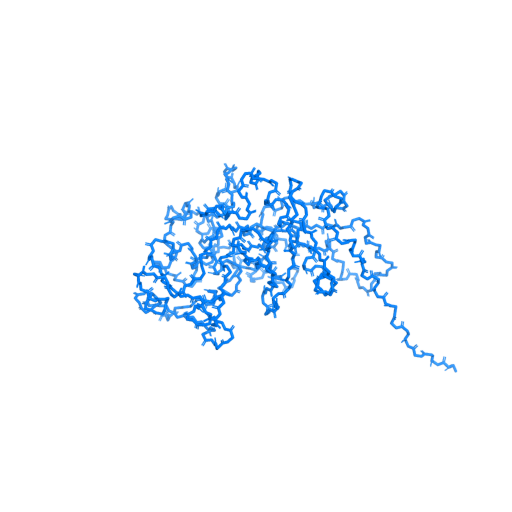67 ? 18.064 3.451 -4.560 1.00 95.44 267 PHE A O 1
ATOM 2153 N N . ASN A 1 268 ? 19.045 4.887 -3.154 1.00 93.75 268 ASN A N 1
ATOM 2154 C CA . ASN A 1 268 ? 19.619 5.718 -4.208 1.00 93.75 268 ASN A CA 1
ATOM 2155 C C . ASN A 1 268 ? 20.670 4.969 -5.049 1.00 93.75 268 ASN A C 1
ATOM 2157 O O . ASN A 1 268 ? 20.719 5.125 -6.270 1.00 93.75 268 ASN A O 1
ATOM 2161 N N . ASP A 1 269 ? 21.482 4.117 -4.417 1.00 94.88 269 ASP A N 1
ATOM 2162 C CA . ASP A 1 269 ? 22.417 3.254 -5.147 1.00 94.88 269 ASP A CA 1
ATOM 2163 C C . ASP A 1 269 ? 21.660 2.240 -6.007 1.00 94.88 269 ASP A C 1
ATOM 2165 O O . ASP A 1 269 ? 22.037 2.010 -7.154 1.00 94.88 269 ASP A O 1
ATOM 2169 N N . TRP A 1 270 ? 20.565 1.672 -5.489 1.00 95.00 270 TRP A N 1
ATOM 2170 C CA . TRP A 1 270 ? 19.707 0.768 -6.254 1.00 95.00 270 TRP A CA 1
ATOM 2171 C C . TRP A 1 270 ? 19.085 1.462 -7.471 1.00 95.00 270 TRP A C 1
ATOM 2173 O O . TRP A 1 270 ? 19.120 0.896 -8.565 1.00 95.00 270 TRP A O 1
ATOM 2183 N N . LEU A 1 271 ? 18.589 2.695 -7.317 1.00 94.31 271 LEU A N 1
ATOM 2184 C CA . LEU A 1 271 ? 18.084 3.507 -8.431 1.00 94.31 271 LEU A CA 1
ATOM 2185 C C . LEU A 1 271 ? 19.165 3.705 -9.505 1.00 94.31 271 LEU A C 1
ATOM 2187 O O . LEU A 1 271 ? 18.938 3.431 -10.685 1.00 94.31 271 LEU A O 1
ATOM 2191 N N . THR A 1 272 ? 20.373 4.083 -9.077 1.00 93.62 272 THR A N 1
ATOM 2192 C CA . THR A 1 272 ? 21.527 4.307 -9.961 1.00 93.62 272 THR A CA 1
ATOM 2193 C C . THR A 1 272 ? 21.921 3.033 -10.712 1.00 93.62 272 THR A C 1
ATOM 2195 O O . THR A 1 272 ? 22.068 3.050 -11.933 1.00 93.62 272 THR A O 1
ATOM 2198 N N . GLN A 1 273 ? 22.046 1.902 -10.010 1.00 92.75 273 GLN A N 1
ATOM 2199 C CA . GLN A 1 273 ? 22.387 0.605 -10.608 1.00 92.75 273 GLN A CA 1
ATOM 2200 C C . GLN A 1 273 ? 21.344 0.140 -11.624 1.00 92.75 273 GLN A C 1
ATOM 2202 O O . GLN A 1 273 ? 21.686 -0.482 -12.629 1.00 92.75 273 GLN A O 1
ATOM 2207 N N . ASN A 1 274 ? 20.074 0.463 -11.377 1.00 91.44 274 ASN A N 1
ATOM 2208 C CA . ASN A 1 274 ? 18.975 0.111 -12.261 1.00 91.44 274 ASN A CA 1
ATOM 2209 C C . ASN A 1 274 ? 18.688 1.184 -13.310 1.00 91.44 274 ASN A C 1
ATOM 2211 O O . ASN A 1 274 ? 17.717 1.016 -14.036 1.00 91.44 274 ASN A O 1
ATOM 2215 N N . ASN A 1 275 ? 19.502 2.239 -13.448 1.00 92.75 275 ASN A N 1
ATOM 2216 C CA . ASN A 1 275 ? 19.307 3.348 -14.391 1.00 92.75 275 ASN A CA 1
ATOM 2217 C C . ASN A 1 275 ? 17.846 3.843 -14.422 1.00 92.75 275 ASN A C 1
ATOM 2219 O O . ASN A 1 275 ? 17.166 3.760 -15.453 1.00 92.75 275 ASN A O 1
ATOM 2223 N N . ILE A 1 276 ? 17.360 4.222 -13.242 1.00 93.75 276 ILE A N 1
ATOM 2224 C CA . ILE A 1 276 ? 16.046 4.807 -12.953 1.00 93.75 276 ILE A CA 1
ATOM 2225 C C . ILE A 1 276 ? 16.233 5.928 -11.934 1.00 93.75 276 ILE A C 1
ATOM 2227 O O . ILE A 1 276 ? 17.239 5.972 -11.227 1.00 93.75 276 ILE A O 1
ATOM 2231 N N . TYR A 1 277 ? 15.261 6.823 -11.833 1.00 92.38 277 TYR A N 1
ATOM 2232 C CA . TYR A 1 277 ? 15.272 7.901 -10.853 1.00 92.38 277 TYR A CA 1
ATOM 2233 C C . TYR A 1 277 ? 13.906 8.046 -10.189 1.00 92.38 277 TYR A C 1
ATOM 2235 O O . TYR A 1 277 ? 12.885 7.583 -10.694 1.00 92.38 277 TYR A O 1
ATOM 2243 N N . HIS A 1 278 ? 13.905 8.682 -9.023 1.00 93.38 278 HIS A N 1
ATOM 2244 C CA . HIS A 1 278 ? 12.706 8.948 -8.245 1.00 93.38 278 HIS A CA 1
ATOM 2245 C C . HIS A 1 278 ? 12.310 10.418 -8.413 1.00 93.38 278 HIS A C 1
ATOM 2247 O O . HIS A 1 278 ? 13.086 11.314 -8.082 1.00 93.38 278 HIS A O 1
ATOM 2253 N N . LEU A 1 279 ? 11.104 10.660 -8.931 1.00 88.75 279 LEU A N 1
ATOM 2254 C CA . LEU A 1 279 ? 10.603 11.984 -9.325 1.00 88.75 279 LEU A CA 1
ATOM 2255 C C . LEU A 1 279 ? 10.461 12.965 -8.155 1.00 88.75 279 LEU A C 1
ATOM 2257 O O . LEU A 1 279 ? 10.516 14.173 -8.361 1.00 88.75 279 LEU A O 1
ATOM 2261 N N . ASP A 1 280 ? 10.280 12.449 -6.940 1.00 83.12 280 ASP A N 1
ATOM 2262 C CA . ASP A 1 280 ? 10.002 13.251 -5.746 1.00 83.12 280 ASP A CA 1
ATOM 2263 C C . ASP A 1 280 ? 10.973 12.938 -4.596 1.00 83.12 280 ASP A C 1
ATOM 2265 O O . ASP A 1 280 ? 10.578 12.607 -3.482 1.00 83.12 280 ASP A O 1
ATOM 2269 N N . MET A 1 281 ? 12.285 12.964 -4.853 1.00 80.44 281 MET A N 1
ATOM 2270 C CA . MET A 1 281 ? 13.276 12.908 -3.764 1.00 80.44 281 MET A CA 1
ATOM 2271 C C . MET A 1 281 ? 13.369 14.266 -3.051 1.00 80.44 281 MET A C 1
ATOM 2273 O O . MET A 1 281 ? 14.352 14.993 -3.182 1.00 80.44 281 MET A O 1
ATOM 2277 N N . SER A 1 282 ? 12.319 14.621 -2.314 1.00 80.88 282 SER A N 1
ATOM 2278 C CA . SER A 1 282 ? 12.235 15.826 -1.487 1.00 80.88 282 SER A CA 1
ATOM 2279 C C . SER A 1 282 ? 12.411 15.495 -0.001 1.00 80.88 282 SER A C 1
ATOM 2281 O O . SER A 1 282 ? 12.217 14.355 0.418 1.00 80.88 282 SER A O 1
ATOM 2283 N N . PHE A 1 283 ? 12.789 16.487 0.819 1.00 75.94 283 PHE A N 1
ATOM 2284 C CA . PHE A 1 283 ? 13.009 16.303 2.265 1.00 75.94 283 PHE A CA 1
ATOM 2285 C C . PHE A 1 283 ? 11.797 15.713 3.000 1.00 75.94 283 PHE A C 1
ATOM 2287 O O . PHE A 1 283 ? 11.979 15.017 3.996 1.00 75.94 283 PHE A O 1
ATOM 2294 N N . ASP A 1 284 ? 10.585 15.956 2.498 1.00 81.31 284 ASP A N 1
ATOM 2295 C CA . ASP A 1 284 ? 9.343 15.452 3.087 1.00 81.31 284 ASP A CA 1
ATOM 2296 C C . ASP A 1 284 ? 9.191 13.926 2.943 1.00 81.31 284 ASP A C 1
ATOM 2298 O O . ASP A 1 284 ? 8.475 13.304 3.729 1.00 81.31 284 ASP A O 1
ATOM 2302 N N . ASN A 1 285 ? 9.926 13.309 2.010 1.00 86.25 285 ASN A N 1
ATOM 2303 C CA . ASN A 1 285 ? 9.939 11.862 1.781 1.00 86.25 285 ASN A CA 1
ATOM 2304 C C . ASN A 1 285 ? 11.060 11.133 2.543 1.00 86.25 285 ASN A C 1
ATOM 2306 O O . ASN A 1 285 ? 11.237 9.922 2.369 1.00 86.25 285 ASN A O 1
ATOM 2310 N N . PHE A 1 286 ? 11.781 11.847 3.419 1.00 91.25 286 PHE A N 1
ATOM 2311 C CA . PHE A 1 286 ? 12.789 11.280 4.312 1.00 91.25 286 PHE A CA 1
ATOM 2312 C C . PHE A 1 286 ? 12.349 11.314 5.776 1.00 91.25 286 PHE A C 1
ATOM 2314 O O . PHE A 1 286 ? 12.026 12.361 6.340 1.00 91.25 286 PHE A O 1
ATOM 2321 N N . ILE A 1 287 ? 12.456 10.168 6.448 1.00 92.69 287 ILE A N 1
ATOM 2322 C CA . ILE A 1 287 ? 12.361 10.079 7.907 1.00 92.69 287 ILE A CA 1
ATOM 2323 C C . ILE A 1 287 ? 13.712 9.612 8.442 1.00 92.69 287 ILE A C 1
ATOM 2325 O O . ILE A 1 287 ? 14.058 8.431 8.388 1.00 92.69 287 ILE A O 1
ATOM 2329 N N . GLY A 1 288 ? 14.501 10.562 8.950 1.00 91.81 288 GLY A N 1
ATOM 2330 C CA . GLY A 1 288 ? 15.887 10.290 9.325 1.00 91.81 288 GLY A CA 1
ATOM 2331 C C . GLY A 1 288 ? 16.688 9.856 8.098 1.00 91.81 288 GLY A C 1
ATOM 2332 O O . GLY A 1 288 ? 16.792 10.607 7.134 1.00 91.81 288 GLY A O 1
ATOM 2333 N N . ALA A 1 289 ? 17.237 8.643 8.129 1.00 92.12 289 ALA A N 1
ATOM 2334 C CA . ALA A 1 289 ? 18.006 8.080 7.019 1.00 92.12 289 ALA A CA 1
ATOM 2335 C C . ALA A 1 289 ? 17.162 7.293 5.995 1.00 92.12 289 ALA A C 1
ATOM 2337 O O . ALA A 1 289 ? 17.716 6.813 5.006 1.00 92.12 289 ALA A O 1
ATOM 2338 N N . TYR A 1 290 ? 15.856 7.128 6.234 1.00 95.62 290 TYR A N 1
ATOM 2339 C CA . TYR A 1 290 ? 14.977 6.284 5.423 1.00 95.62 290 TYR A CA 1
ATOM 2340 C C . TYR A 1 290 ? 14.173 7.076 4.394 1.00 95.62 290 TYR A C 1
ATOM 2342 O O . TYR A 1 290 ? 13.685 8.158 4.710 1.00 95.62 290 TYR A O 1
ATOM 2350 N N . VAL A 1 291 ? 13.955 6.479 3.220 1.00 94.69 291 VAL A N 1
ATOM 2351 C CA . VAL A 1 291 ? 13.025 6.958 2.181 1.00 94.69 291 VAL A CA 1
ATOM 2352 C C . VAL A 1 291 ? 11.672 6.262 2.362 1.00 94.69 291 VAL A C 1
ATOM 2354 O O . VAL A 1 291 ? 11.641 5.034 2.425 1.00 94.69 291 VAL A O 1
ATOM 2357 N N . THR A 1 292 ? 10.562 7.003 2.481 1.00 90.06 292 THR A N 1
ATOM 2358 C CA . THR A 1 292 ? 9.252 6.432 2.890 1.00 90.06 292 THR A CA 1
ATOM 2359 C C . THR A 1 292 ? 8.118 6.531 1.872 1.00 90.06 292 THR A C 1
ATOM 2361 O O . THR A 1 292 ? 7.105 5.856 2.045 1.00 90.06 292 THR A O 1
ATOM 2364 N N . ASP A 1 293 ? 8.259 7.342 0.828 1.00 89.75 293 ASP A N 1
ATOM 2365 C CA . ASP A 1 293 ? 7.357 7.338 -0.325 1.00 89.75 293 ASP A CA 1
ATOM 2366 C C . ASP A 1 293 ? 8.168 6.828 -1.511 1.00 89.75 293 ASP A C 1
ATOM 2368 O O . ASP A 1 293 ? 9.062 7.529 -1.958 1.00 89.75 293 ASP A O 1
ATOM 2372 N N . LEU A 1 294 ? 7.966 5.568 -1.916 1.00 92.94 294 LEU A N 1
ATOM 2373 C CA . LEU A 1 294 ? 8.819 4.910 -2.922 1.00 92.94 294 LEU A CA 1
ATOM 2374 C C . LEU A 1 294 ? 8.226 4.941 -4.336 1.00 92.94 294 LEU A C 1
ATOM 2376 O O . LEU A 1 294 ? 8.816 4.381 -5.258 1.00 92.94 294 LEU A O 1
ATOM 2380 N N . GLY A 1 295 ? 7.031 5.514 -4.502 1.00 90.62 295 GLY A N 1
ATOM 2381 C CA . GLY A 1 295 ? 6.411 5.696 -5.812 1.00 90.62 295 GLY A CA 1
ATOM 2382 C C . GLY A 1 295 ? 7.178 6.695 -6.687 1.00 90.62 295 GLY A C 1
ATOM 2383 O O . GLY A 1 295 ? 8.271 7.136 -6.378 1.00 90.62 295 GLY A O 1
ATOM 2384 N N . GLY A 1 296 ? 6.616 7.069 -7.829 1.00 90.19 296 GLY A N 1
ATOM 2385 C CA . GLY A 1 296 ? 7.198 8.089 -8.701 1.00 90.19 296 GLY A CA 1
ATOM 2386 C C . GLY A 1 296 ? 8.523 7.685 -9.345 1.00 90.19 296 GLY A C 1
ATOM 2387 O O . GLY A 1 296 ? 9.334 8.557 -9.634 1.00 90.19 296 GLY A O 1
ATOM 2388 N N . ILE A 1 297 ? 8.756 6.392 -9.576 1.00 92.12 297 ILE A N 1
ATOM 2389 C CA . ILE A 1 297 ? 9.919 5.944 -10.347 1.00 92.12 297 ILE A CA 1
ATOM 2390 C C . ILE A 1 297 ? 9.696 6.172 -11.837 1.00 92.12 297 ILE A C 1
ATOM 2392 O O . ILE A 1 297 ? 8.633 5.850 -12.376 1.00 92.12 297 ILE A O 1
ATOM 2396 N N . ASP A 1 298 ? 10.732 6.691 -12.481 1.00 88.75 298 ASP A N 1
ATOM 2397 C CA . ASP A 1 298 ? 10.806 6.951 -13.910 1.00 88.75 298 ASP A CA 1
ATOM 2398 C C . ASP A 1 298 ? 12.194 6.547 -14.443 1.00 88.75 298 ASP A C 1
ATOM 2400 O O . ASP A 1 298 ? 13.115 6.230 -13.681 1.00 88.75 298 ASP A O 1
ATOM 2404 N N . ALA A 1 299 ? 12.336 6.503 -15.759 1.00 86.25 299 ALA A N 1
ATOM 2405 C CA . ALA A 1 299 ? 13.550 6.113 -16.455 1.00 86.25 299 ALA A CA 1
ATOM 2406 C C . ALA A 1 299 ? 13.786 7.031 -17.651 1.00 86.25 299 ALA A C 1
ATOM 2408 O O . ALA A 1 299 ? 12.851 7.363 -18.381 1.00 86.25 299 ALA A O 1
ATOM 2409 N N . GLU A 1 300 ? 15.048 7.395 -17.881 1.00 69.31 300 GLU A N 1
ATOM 2410 C CA . GLU A 1 300 ? 15.422 8.102 -19.104 1.00 69.31 300 GLU A CA 1
ATOM 2411 C C . GLU A 1 300 ? 15.108 7.220 -20.325 1.00 69.31 300 GLU A C 1
ATOM 2413 O O . GLU A 1 300 ? 15.376 6.012 -20.321 1.00 69.31 300 GLU A O 1
ATOM 2418 N N . CYS A 1 301 ? 14.459 7.832 -21.321 1.00 53.66 301 CYS A N 1
ATOM 2419 C CA . CYS A 1 301 ? 14.032 7.194 -22.568 1.00 53.66 301 CYS A CA 1
ATOM 2420 C C . CYS A 1 301 ? 15.212 6.850 -23.481 1.00 53.66 301 CYS A C 1
ATOM 2422 O O . CYS A 1 301 ? 16.114 7.705 -23.621 1.00 53.66 301 CYS A O 1
#

Secondary structure (DSSP, 8-state):
---PPP------PPPPPSEEEHHHHHTTEEES---TTTHHHHS--TTSHHHHHHHHHHHHHHHT-TT-SSTTS-SSSSSGGGHHHHHHHHHHHHHHTT---SEES---GGGTTS-HHHHHHHHHHHHHHHHHHHHHHHHS-EEEEETTEEEEEEEEEE-SSEEEEEEE-SSS--EEEEEESSTT--STTSHHHHHHHHHHHTTTTBTTSPPEEEEEEEEEEEEETT--------GGG--S-SEEEEEEEEEE---TTPPPPSSSB-HHHHHHHTT-EETT--GGGEETTEE-----EE---